Protein AF-A0A947VVV3-F1 (afdb_monomer_lite)

Foldseek 3Di:
DVVVLVVLLVVLQVQQLVLLQCQQVPPQEDPVLVVVLLVLQVLLLVVCVVLVNQQFPKKWFWDFCSRGHDDPLDATETAMEHADPVVQCSFVVVAPDDRPRHHDVPGYDHPDDPVCLLVLLRLLSDALSSMHGDSVSSLQVQQCCLVPPDPVCLVVSVVSNQVSVCLNQVVVVVCPPPPPPDDDDPDSVVSVVVSVVSLVVVLVVDPHNVVVVVVSVVSSVVSDRDDPVSSSSNSNVVSSHHHHPD

Sequence (246 aa):
MQETEAQETSICIAQYRSFIQRFWGHSLLTPITEQARLEAVSQFNQYLAHLGLADRGILGLPGGSLYSIVGPNSDFDIQVLTWTQTDADIFNTNAGKTYGNMNFNGGAYPAKTDTLIHRVAALLLTPDQFIGGNTAIAREIRYGLMVRMPLSEEAYYWNTFYHYFYQHFLSWRKNRGEIIEGRTVLNSNKRAERFWQTMMLLMKQAPCPAAFVERVYMELETLRPPDMRTIKTALLATQGALEVCI

pLDDT: mean 74.19, std 14.66, range [33.81, 95.62]

Radius of gyration: 18.82 Å; chains: 1; bounding box: 46×42×52 Å

Secondary structure (DSSP, 8-state):
-HHHHHHHHHHHHHHHHHHHHHHHT-TT--HHHHHHHHHHHHHHHHHHHHTT-TTSS-EEEE-GGGGT---TT--EEEEEEESSHHHHHHHHHTTTS-BTTEE-TT-EEES-STTHHHHHHHHHHS-GGG-EE-HHHHHHHHHHHHHH--HHHHHHHHHHHHHHHHHHHTHHHHTTS---TT---TTHHHHHHHHHHHHHHHHHHSSSHHHHHHHHHHHHHH--PPPHHHHHHHHHHTTT------

Structure (mmCIF, N/CA/C/O backbone):
data_AF-A0A947VVV3-F1
#
_entry.id   AF-A0A947VVV3-F1
#
loop_
_atom_site.group_PDB
_atom_site.id
_atom_site.type_symbol
_atom_site.label_atom_id
_atom_site.label_alt_id
_atom_site.label_comp_id
_atom_site.label_asym_id
_atom_site.label_entity_id
_atom_site.label_seq_id
_atom_site.pdbx_PDB_ins_code
_atom_site.Cartn_x
_atom_site.Cartn_y
_atom_site.Cartn_z
_atom_site.occupancy
_atom_site.B_iso_or_equiv
_atom_site.auth_seq_id
_atom_site.auth_comp_id
_atom_site.auth_asym_id
_atom_site.auth_atom_id
_atom_site.pdbx_PDB_model_num
ATOM 1 N N . MET A 1 1 ? 21.062 12.578 25.715 1.00 63.41 1 MET A N 1
ATOM 2 C CA . MET A 1 1 ? 19.978 11.570 25.674 1.00 63.41 1 MET A CA 1
ATOM 3 C C . MET A 1 1 ? 18.916 11.970 24.655 1.00 63.41 1 MET A C 1
ATOM 5 O O . MET A 1 1 ? 18.780 11.261 23.674 1.00 63.41 1 MET A O 1
ATOM 9 N N . GLN A 1 2 ? 18.280 13.143 24.784 1.00 68.50 2 GLN A N 1
ATOM 10 C CA . GLN A 1 2 ? 17.267 13.616 23.819 1.00 68.50 2 GLN A CA 1
ATOM 11 C C . GLN A 1 2 ? 17.787 13.818 22.379 1.00 68.50 2 GLN A C 1
ATOM 13 O O . GLN A 1 2 ? 17.103 13.453 21.429 1.00 68.50 2 GLN A O 1
ATOM 18 N N . GLU A 1 3 ? 19.007 14.336 22.190 1.00 72.69 3 GLU A N 1
ATOM 19 C CA . GLU A 1 3 ? 19.591 14.508 20.842 1.00 72.69 3 GLU A CA 1
ATOM 20 C C . GLU A 1 3 ? 19.855 13.169 20.133 1.00 72.69 3 GLU A C 1
ATOM 22 O O . GLU A 1 3 ? 19.658 13.050 18.925 1.00 72.69 3 GLU A O 1
ATOM 27 N N . THR A 1 4 ? 20.230 12.136 20.891 1.00 82.88 4 THR A N 1
ATOM 28 C CA . THR A 1 4 ? 20.475 10.783 20.373 1.00 82.88 4 THR A CA 1
ATOM 29 C C . THR A 1 4 ? 19.169 10.109 19.946 1.00 82.88 4 THR A C 1
ATOM 31 O O . THR A 1 4 ? 19.107 9.525 18.869 1.00 82.88 4 THR A O 1
ATOM 34 N N . GLU A 1 5 ? 18.097 10.258 20.729 1.00 85.75 5 GLU A N 1
ATOM 35 C CA . GLU A 1 5 ? 16.767 9.720 20.399 1.00 85.75 5 GLU A CA 1
ATOM 36 C C . GLU A 1 5 ? 16.152 10.396 19.163 1.00 85.75 5 GLU A C 1
ATOM 38 O O . GLU A 1 5 ? 15.574 9.728 18.298 1.00 85.75 5 GLU A O 1
ATOM 43 N N . ALA A 1 6 ? 16.311 11.717 19.036 1.00 88.12 6 ALA A N 1
ATOM 44 C CA . ALA A 1 6 ? 15.862 12.462 17.861 1.00 88.12 6 ALA A CA 1
ATOM 45 C C . ALA A 1 6 ? 16.622 12.038 16.591 1.00 88.12 6 ALA A C 1
ATOM 47 O O . ALA A 1 6 ? 16.027 11.884 15.517 1.00 88.12 6 ALA A O 1
ATO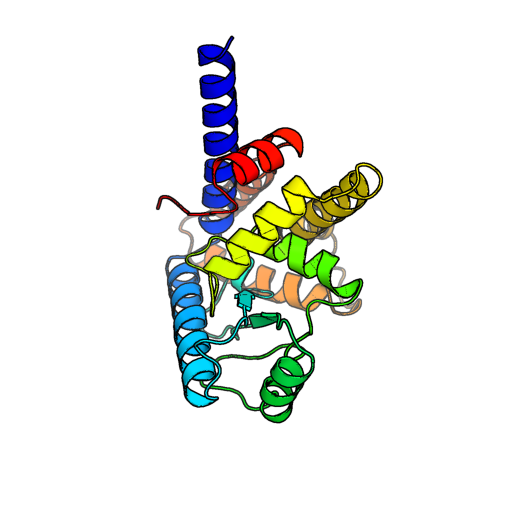M 48 N N . GLN A 1 7 ? 17.929 11.795 16.717 1.00 92.62 7 GLN A N 1
ATOM 49 C CA . GLN A 1 7 ? 18.760 11.298 15.626 1.00 92.62 7 GLN A CA 1
ATOM 50 C C . GLN A 1 7 ? 18.366 9.871 15.213 1.00 92.62 7 GLN A C 1
ATOM 52 O O . GLN A 1 7 ? 18.159 9.618 14.026 1.00 92.62 7 GLN A O 1
ATOM 57 N N . GLU A 1 8 ? 18.193 8.952 16.167 1.00 93.44 8 GLU A N 1
ATOM 58 C CA . GLU A 1 8 ? 17.738 7.579 15.900 1.00 93.44 8 GLU A CA 1
ATOM 59 C C . GLU A 1 8 ? 16.368 7.548 15.214 1.00 93.44 8 GLU A C 1
ATOM 61 O O . GLU A 1 8 ? 16.165 6.822 14.237 1.00 93.44 8 GLU A O 1
ATOM 66 N N . THR A 1 9 ? 15.436 8.381 15.678 1.00 94.38 9 THR A N 1
ATOM 67 C CA . THR A 1 9 ? 14.098 8.499 15.087 1.00 94.38 9 THR A CA 1
ATOM 68 C C . THR A 1 9 ? 14.177 8.984 13.641 1.00 94.38 9 THR A C 1
ATOM 70 O O . THR A 1 9 ? 13.537 8.414 12.756 1.00 94.38 9 THR A O 1
ATOM 73 N N . SER A 1 10 ? 15.015 9.988 13.377 1.00 94.19 10 SER A N 1
ATOM 74 C CA . SER A 1 10 ? 15.230 10.523 12.028 1.00 94.19 10 SER A CA 1
ATOM 75 C C . SER A 1 10 ? 15.803 9.468 11.077 1.00 94.19 10 SER A C 1
ATOM 77 O O . SER A 1 10 ? 15.354 9.359 9.934 1.00 94.19 10 SER A O 1
ATOM 79 N N . ILE A 1 11 ? 16.738 8.638 11.556 1.00 95.00 11 ILE A N 1
ATOM 80 C CA . ILE A 1 11 ? 17.287 7.507 10.792 1.00 95.00 11 ILE A CA 1
ATOM 81 C C . ILE A 1 11 ? 16.186 6.491 10.473 1.00 95.00 11 ILE A C 1
ATOM 83 O O . ILE A 1 11 ? 16.072 6.066 9.323 1.00 95.00 11 ILE A O 1
ATOM 87 N N . CYS A 1 12 ? 15.344 6.138 11.450 1.00 95.62 12 CYS A N 1
ATOM 88 C CA . CYS A 1 12 ? 14.251 5.190 11.235 1.00 95.62 12 CYS A CA 1
ATOM 89 C C . CYS A 1 12 ? 13.256 5.699 10.180 1.00 95.62 12 CYS A C 1
ATOM 91 O O . CYS A 1 12 ? 12.882 4.961 9.265 1.00 95.62 12 CYS A O 1
ATOM 93 N N . ILE A 1 13 ? 12.871 6.980 10.263 1.00 93.88 13 ILE A N 1
ATOM 94 C CA . ILE A 1 13 ? 11.995 7.630 9.277 1.00 93.88 13 ILE A CA 1
ATOM 95 C C . ILE A 1 13 ? 12.627 7.577 7.883 1.00 93.88 13 ILE A C 1
ATOM 97 O O . ILE A 1 13 ? 11.959 7.190 6.923 1.00 93.88 13 ILE A O 1
ATOM 101 N N . ALA A 1 14 ? 13.909 7.929 7.760 1.00 91.75 14 ALA A N 1
ATOM 102 C CA . ALA A 1 14 ? 14.614 7.933 6.481 1.00 91.75 14 ALA A CA 1
ATOM 103 C C . ALA A 1 14 ? 14.715 6.527 5.869 1.00 91.75 14 ALA A C 1
ATOM 105 O O . ALA A 1 14 ? 14.448 6.354 4.679 1.00 91.75 14 ALA A O 1
ATOM 106 N N . GLN A 1 15 ? 15.040 5.513 6.674 1.00 92.38 15 GLN A N 1
ATOM 107 C CA . GLN A 1 15 ? 15.104 4.121 6.224 1.00 92.38 15 GLN A CA 1
ATOM 108 C C . GLN A 1 15 ? 13.745 3.624 5.732 1.00 92.38 15 GLN A C 1
ATOM 110 O O . GLN A 1 15 ? 13.664 3.005 4.668 1.00 92.38 15 GLN A O 1
ATOM 115 N N . TYR A 1 16 ? 12.674 3.920 6.473 1.00 91.31 16 TYR A N 1
ATOM 116 C CA . TYR A 1 16 ? 11.343 3.481 6.085 1.00 91.31 16 TYR A CA 1
ATOM 117 C C . TYR A 1 16 ? 10.843 4.193 4.826 1.00 91.31 16 TYR A C 1
ATOM 119 O O . TYR A 1 16 ? 10.405 3.532 3.886 1.00 91.31 16 TYR A O 1
ATOM 127 N N . ARG A 1 17 ? 11.009 5.519 4.741 1.00 90.38 17 ARG A N 1
ATOM 128 C CA . ARG A 1 17 ? 10.685 6.290 3.529 1.00 90.38 17 ARG A CA 1
ATOM 129 C C . ARG A 1 17 ? 11.476 5.812 2.319 1.00 90.38 17 ARG A C 1
ATOM 131 O O . ARG A 1 17 ? 10.884 5.576 1.274 1.00 90.38 17 ARG A O 1
ATOM 138 N N . SER A 1 18 ? 12.784 5.597 2.465 1.00 89.31 18 SER A N 1
ATOM 139 C CA . SER A 1 18 ? 13.630 5.081 1.384 1.00 89.31 18 SER A CA 1
ATOM 140 C C . SER A 1 18 ? 13.172 3.700 0.912 1.00 89.31 18 SER A C 1
ATOM 142 O O . SER A 1 18 ? 13.149 3.429 -0.288 1.00 89.31 18 SER A O 1
ATOM 144 N N . PHE A 1 19 ? 12.777 2.813 1.829 1.00 88.38 19 PHE A N 1
ATOM 145 C CA . PHE A 1 19 ? 12.197 1.526 1.456 1.00 88.38 19 PHE A CA 1
ATOM 146 C C . PHE A 1 19 ? 10.896 1.694 0.662 1.00 88.38 19 PHE A C 1
ATOM 148 O O . PHE A 1 19 ? 10.772 1.116 -0.415 1.00 88.38 19 PHE A O 1
ATOM 155 N N . ILE A 1 20 ? 9.959 2.507 1.152 1.00 87.88 20 ILE A N 1
ATOM 156 C CA . ILE A 1 20 ? 8.669 2.736 0.491 1.00 87.88 20 ILE A CA 1
ATOM 157 C C . ILE A 1 20 ? 8.853 3.395 -0.878 1.00 87.88 20 ILE A C 1
ATOM 159 O O . ILE A 1 20 ? 8.240 2.958 -1.846 1.00 87.88 20 ILE A O 1
ATOM 163 N N . GLN A 1 21 ? 9.752 4.369 -0.999 1.00 86.69 21 GLN A N 1
ATOM 164 C CA . GLN A 1 21 ? 10.092 4.990 -2.277 1.00 86.69 21 GLN A CA 1
ATOM 165 C C . GLN A 1 21 ? 10.676 3.978 -3.261 1.00 86.69 21 GLN A C 1
ATOM 167 O O . GLN A 1 21 ? 10.241 3.923 -4.405 1.00 86.69 21 GLN A O 1
ATOM 172 N N . ARG A 1 22 ? 11.607 3.120 -2.829 1.00 82.69 22 ARG A N 1
ATOM 173 C CA . ARG A 1 22 ? 12.155 2.072 -3.704 1.00 82.69 22 ARG A CA 1
ATOM 174 C C . ARG A 1 22 ? 11.117 1.010 -4.063 1.00 82.69 22 ARG A C 1
ATOM 176 O O . ARG A 1 22 ? 11.161 0.487 -5.168 1.00 82.69 22 ARG A O 1
ATOM 183 N N . PHE A 1 23 ? 10.184 0.696 -3.165 1.00 81.44 23 PHE A N 1
ATOM 184 C CA . PHE A 1 23 ? 9.091 -0.239 -3.438 1.00 81.44 23 PHE A CA 1
ATOM 185 C C . PHE A 1 23 ? 8.119 0.327 -4.483 1.00 81.44 23 PHE A C 1
ATOM 187 O O . PHE A 1 23 ? 7.801 -0.348 -5.459 1.00 81.44 23 PHE A O 1
ATOM 194 N N . TRP A 1 24 ? 7.672 1.574 -4.300 1.00 81.00 24 TRP A N 1
ATOM 195 C CA . TRP A 1 24 ? 6.679 2.236 -5.158 1.00 81.00 24 TRP A CA 1
ATOM 196 C C . TRP A 1 24 ? 7.264 2.950 -6.378 1.00 81.00 24 TRP A C 1
ATOM 198 O O . TRP A 1 24 ? 6.487 3.350 -7.243 1.00 81.00 24 TRP A O 1
ATOM 208 N N . GLY A 1 25 ? 8.590 3.069 -6.468 1.00 77.00 25 GLY A N 1
ATOM 209 C CA . GLY A 1 25 ? 9.346 3.630 -7.594 1.00 77.00 25 GLY A CA 1
ATOM 210 C C . GLY A 1 25 ? 10.361 2.656 -8.210 1.00 77.00 25 GLY A C 1
ATOM 211 O O . GLY A 1 25 ? 11.281 3.084 -8.897 1.00 77.00 25 GLY A O 1
ATOM 212 N N . HIS A 1 26 ? 10.237 1.353 -7.938 1.00 74.31 26 HIS A N 1
ATOM 213 C CA . HIS A 1 26 ? 11.086 0.297 -8.501 1.00 74.31 26 HIS A CA 1
ATOM 214 C C . HIS A 1 26 ? 11.157 0.357 -10.040 1.00 74.31 26 HIS A C 1
ATOM 216 O O . HIS A 1 26 ? 10.149 0.660 -10.666 1.00 74.31 26 HIS A O 1
ATOM 222 N N . SER A 1 27 ? 12.269 -0.037 -10.682 1.00 63.41 27 SER A N 1
ATOM 223 C CA . SER A 1 27 ? 12.446 0.061 -12.156 1.00 63.41 27 SER A CA 1
ATOM 224 C C . SER A 1 27 ? 11.452 -0.732 -13.012 1.00 63.41 27 SER A C 1
ATOM 226 O O . SER A 1 27 ? 11.359 -0.537 -14.223 1.00 63.41 27 SER A O 1
ATOM 228 N N . LEU A 1 28 ? 10.705 -1.634 -12.383 1.00 62.66 28 LEU A N 1
ATOM 229 C CA . LEU A 1 28 ? 9.582 -2.350 -12.988 1.00 62.66 28 LEU A CA 1
ATOM 230 C C . LEU A 1 28 ? 8.345 -1.469 -13.188 1.00 62.66 28 LEU A C 1
ATOM 232 O O . LEU A 1 28 ? 7.454 -1.794 -13.973 1.00 62.66 28 LEU A O 1
ATOM 236 N N . LEU A 1 29 ? 8.287 -0.360 -12.466 1.00 67.00 29 LEU A N 1
ATOM 237 C CA . LEU A 1 29 ? 7.226 0.616 -12.512 1.00 67.00 29 LEU A CA 1
ATOM 238 C C . LEU A 1 29 ? 7.566 1.620 -13.601 1.00 67.00 29 LEU A C 1
ATOM 240 O O . LEU A 1 29 ? 8.527 2.378 -13.512 1.00 67.00 29 LEU A O 1
ATOM 244 N N . THR A 1 30 ? 6.778 1.587 -14.667 1.00 66.50 30 THR A N 1
ATOM 245 C CA . THR A 1 30 ? 6.843 2.612 -15.703 1.00 66.50 30 THR A CA 1
ATOM 246 C C . THR A 1 30 ? 6.080 3.856 -15.236 1.00 66.50 30 THR A C 1
ATOM 248 O O . THR A 1 30 ? 5.208 3.737 -14.370 1.00 66.50 30 THR A O 1
ATOM 251 N N . PRO A 1 31 ? 6.312 5.033 -15.844 1.00 71.88 31 PRO A N 1
ATOM 252 C CA . PRO A 1 31 ? 5.475 6.214 -15.611 1.00 71.88 31 PRO A CA 1
ATOM 253 C C . PRO A 1 31 ? 3.971 5.946 -15.809 1.00 71.88 31 PRO A C 1
ATOM 255 O O . PRO A 1 31 ? 3.135 6.553 -15.147 1.00 71.88 31 PRO A O 1
ATOM 258 N N . ILE A 1 32 ? 3.620 4.977 -16.667 1.00 73.50 32 ILE A N 1
ATOM 259 C CA . ILE A 1 32 ? 2.236 4.523 -16.869 1.00 73.50 32 ILE A CA 1
ATOM 260 C C . ILE A 1 32 ? 1.669 3.915 -15.581 1.00 73.50 32 ILE A C 1
ATOM 262 O O . ILE A 1 32 ? 0.516 4.168 -15.244 1.00 73.50 32 ILE A O 1
ATOM 266 N N . THR A 1 33 ? 2.464 3.142 -14.834 1.00 77.56 33 THR A N 1
ATOM 267 C CA . THR A 1 33 ? 2.006 2.528 -13.583 1.00 77.56 33 THR A CA 1
ATOM 268 C C . THR A 1 33 ? 1.700 3.572 -12.514 1.00 77.56 33 THR A C 1
ATOM 270 O O . THR A 1 33 ? 0.706 3.445 -11.803 1.00 77.56 33 THR A O 1
ATOM 273 N N . GLU A 1 34 ? 2.539 4.599 -12.382 1.00 79.69 34 GLU A N 1
ATOM 274 C CA . GLU A 1 34 ? 2.295 5.681 -11.427 1.00 79.69 34 GLU A CA 1
ATOM 275 C C . GLU A 1 34 ? 1.023 6.457 -11.773 1.00 79.69 34 GLU A C 1
ATOM 277 O O . GLU A 1 34 ? 0.134 6.589 -10.929 1.00 79.69 34 GLU A O 1
ATOM 282 N N . GLN A 1 35 ? 0.898 6.879 -13.032 1.00 83.25 35 GLN A N 1
ATOM 283 C CA . GLN A 1 35 ? -0.279 7.587 -13.522 1.00 83.25 35 GLN A CA 1
ATOM 284 C C . GLN A 1 35 ? -1.560 6.767 -13.306 1.00 83.25 35 GLN A C 1
ATOM 286 O O . GLN A 1 35 ? -2.546 7.281 -12.783 1.00 83.25 35 GLN A O 1
ATOM 291 N N . ALA A 1 36 ? -1.524 5.468 -13.606 1.00 79.69 36 ALA A N 1
ATOM 292 C CA . ALA A 1 36 ? -2.652 4.566 -13.400 1.00 79.69 36 ALA A CA 1
ATOM 293 C C . ALA A 1 36 ? -3.081 4.450 -11.926 1.00 79.69 36 ALA A C 1
ATOM 295 O O . ALA A 1 36 ? -4.273 4.360 -11.636 1.00 79.69 36 ALA A O 1
ATOM 296 N N . ARG A 1 37 ? -2.138 4.475 -10.972 1.00 83.44 37 ARG A N 1
ATOM 297 C CA . ARG A 1 37 ? -2.468 4.472 -9.534 1.00 83.44 37 ARG A CA 1
ATOM 298 C C . ARG A 1 37 ? -3.197 5.749 -9.134 1.00 83.44 37 ARG A C 1
ATOM 300 O O . ARG A 1 37 ? -4.210 5.675 -8.443 1.00 83.44 37 ARG A O 1
ATOM 307 N N . LEU A 1 38 ? -2.694 6.902 -9.573 1.00 86.56 38 LEU A N 1
ATOM 308 C CA . LEU A 1 38 ? -3.313 8.200 -9.294 1.00 86.56 38 LEU A CA 1
ATOM 309 C C . LEU A 1 38 ? -4.707 8.297 -9.928 1.00 86.56 38 LEU A C 1
ATOM 311 O O . LEU A 1 38 ? -5.651 8.767 -9.292 1.00 86.56 38 LEU A O 1
ATOM 315 N N . GLU A 1 39 ? -4.867 7.786 -11.150 1.00 86.06 39 GLU A N 1
ATOM 316 C CA . GLU A 1 39 ? -6.163 7.695 -11.823 1.00 86.06 39 GLU A CA 1
ATOM 317 C C . GLU A 1 39 ? -7.133 6.773 -11.086 1.00 86.06 39 GLU A C 1
ATOM 319 O O . GLU A 1 39 ? -8.283 7.157 -10.885 1.00 86.06 39 GLU A O 1
ATOM 324 N N . ALA A 1 40 ? -6.684 5.602 -10.627 1.00 84.12 40 ALA A N 1
ATOM 325 C CA . ALA A 1 40 ? -7.510 4.686 -9.846 1.00 84.12 40 ALA A CA 1
ATOM 326 C C . ALA A 1 40 ? -7.989 5.331 -8.533 1.00 84.12 40 ALA A C 1
ATOM 328 O O . ALA A 1 40 ? -9.169 5.242 -8.198 1.00 84.12 40 ALA A O 1
ATOM 329 N N . VAL A 1 41 ? -7.109 6.046 -7.821 1.00 88.62 41 VAL A N 1
ATOM 330 C CA . VAL A 1 41 ? -7.472 6.812 -6.615 1.00 88.62 41 VAL A CA 1
ATOM 331 C C . VAL A 1 41 ? -8.498 7.900 -6.937 1.00 88.62 41 VAL A C 1
ATOM 333 O O . VAL A 1 41 ? -9.501 8.036 -6.235 1.00 88.62 41 VAL A O 1
ATOM 336 N N . SER A 1 42 ? -8.285 8.653 -8.017 1.00 89.44 42 SER A N 1
ATOM 337 C CA . SER A 1 42 ? -9.204 9.711 -8.446 1.00 89.44 42 SER A CA 1
ATOM 338 C C . SER A 1 42 ? -10.584 9.154 -8.812 1.00 89.44 42 SER A C 1
ATOM 340 O O . SER A 1 42 ? -11.602 9.635 -8.310 1.00 89.44 42 SER A O 1
ATOM 342 N N . GLN A 1 43 ? -10.632 8.083 -9.610 1.00 87.38 43 GLN A N 1
ATOM 343 C CA . GLN A 1 43 ? -11.876 7.402 -9.978 1.00 87.38 43 GLN A CA 1
ATOM 344 C C . GLN A 1 43 ? -12.591 6.830 -8.747 1.00 87.38 43 GLN A C 1
ATOM 346 O O . GLN A 1 43 ? -13.814 6.937 -8.645 1.00 87.38 43 GLN A O 1
ATOM 351 N N . PHE A 1 44 ? -11.850 6.283 -7.779 1.00 88.62 44 PHE A N 1
ATOM 352 C CA . PHE A 1 44 ? -12.421 5.787 -6.529 1.00 88.62 44 PHE A CA 1
ATOM 353 C C . PHE A 1 44 ? -13.083 6.896 -5.715 1.00 88.62 44 PHE A C 1
ATOM 355 O O . PHE A 1 44 ? -14.215 6.740 -5.261 1.00 88.62 44 PHE A O 1
ATOM 362 N N . ASN A 1 45 ? -12.414 8.040 -5.573 1.00 90.06 45 ASN A N 1
ATOM 363 C CA . ASN A 1 45 ? -12.956 9.188 -4.849 1.00 90.06 45 ASN A CA 1
ATOM 364 C C . ASN A 1 45 ? -14.227 9.731 -5.517 1.00 90.06 45 ASN A C 1
ATOM 366 O O . ASN A 1 45 ? -15.203 10.036 -4.832 1.00 90.06 45 ASN A O 1
ATOM 370 N N . GLN A 1 46 ? -14.253 9.789 -6.852 1.00 89.31 46 GLN A N 1
ATOM 371 C CA . GLN A 1 46 ? -15.455 10.154 -7.608 1.00 89.31 46 GLN A CA 1
ATOM 372 C C . GLN A 1 46 ? -16.596 9.157 -7.380 1.00 89.31 46 GLN A C 1
ATOM 374 O O . GLN A 1 46 ? -17.745 9.563 -7.213 1.00 89.31 46 GLN A O 1
ATOM 379 N N . TYR A 1 47 ? -16.286 7.860 -7.328 1.00 86.81 47 TYR A N 1
ATOM 380 C CA . TYR A 1 47 ? -17.276 6.826 -7.047 1.00 86.81 47 TYR A CA 1
ATOM 381 C C . TYR A 1 47 ? -17.854 6.948 -5.631 1.00 86.81 47 TYR A C 1
ATOM 383 O O . TYR A 1 47 ? -19.071 6.895 -5.456 1.00 86.81 47 TYR A O 1
ATOM 391 N N . LEU A 1 48 ? -17.014 7.200 -4.622 1.00 88.19 48 LEU A N 1
ATOM 392 C CA . LEU A 1 48 ? -17.493 7.475 -3.265 1.00 88.19 48 LEU A CA 1
ATOM 393 C C . LEU A 1 48 ? -18.393 8.714 -3.220 1.00 88.19 48 LEU A C 1
ATOM 395 O O . LEU A 1 48 ? -19.436 8.677 -2.572 1.00 88.19 48 LEU A O 1
ATOM 399 N N . ALA A 1 49 ? -18.038 9.788 -3.928 1.00 88.81 49 ALA A N 1
ATOM 400 C CA . ALA A 1 49 ? -18.877 10.981 -4.019 1.00 88.81 49 ALA A CA 1
ATOM 401 C C . ALA A 1 49 ? -20.235 10.682 -4.674 1.00 88.81 49 ALA A C 1
ATOM 403 O O . ALA A 1 49 ? -21.269 11.092 -4.149 1.00 88.81 49 ALA A O 1
ATOM 404 N N . HIS A 1 50 ? -20.247 9.906 -5.762 1.00 86.69 50 HIS A N 1
ATOM 405 C CA . HIS A 1 50 ? -21.472 9.479 -6.440 1.00 86.69 50 HIS A CA 1
ATOM 406 C C . HIS A 1 50 ? -22.420 8.694 -5.518 1.00 86.69 50 HIS A C 1
ATOM 408 O O . HIS A 1 50 ? -23.634 8.870 -5.587 1.00 86.69 50 HIS A O 1
ATOM 414 N N . LEU A 1 51 ? -21.869 7.867 -4.625 1.00 84.12 51 LEU A N 1
ATOM 415 C CA . LEU A 1 51 ? -22.641 7.095 -3.649 1.00 84.12 51 LEU A CA 1
ATOM 416 C C . LEU A 1 51 ? -23.021 7.883 -2.380 1.00 84.12 51 LEU A C 1
ATOM 418 O O . LEU A 1 51 ? -23.675 7.328 -1.499 1.00 84.12 51 LEU A O 1
ATOM 422 N N . GLY A 1 52 ? -22.601 9.147 -2.241 1.00 86.25 52 GLY A N 1
ATOM 423 C CA . GLY A 1 52 ? -22.784 9.913 -1.001 1.00 86.25 52 GLY A CA 1
ATOM 424 C C . GLY A 1 52 ? -21.942 9.383 0.169 1.00 86.25 52 GLY A C 1
ATOM 425 O O . GLY A 1 52 ? -22.339 9.481 1.332 1.00 86.25 52 GLY A O 1
ATOM 426 N N . LEU A 1 53 ? -20.791 8.781 -0.140 1.00 86.38 53 LEU A N 1
ATOM 427 C CA . LEU A 1 53 ? -19.873 8.144 0.805 1.00 86.38 53 LEU A CA 1
ATOM 428 C C . LEU A 1 53 ? -18.520 8.869 0.943 1.00 86.38 53 LEU A C 1
ATOM 430 O O . LEU A 1 53 ? -17.678 8.403 1.704 1.00 86.38 53 LEU A O 1
ATOM 434 N N . ALA A 1 54 ? -18.290 9.979 0.231 1.00 84.81 54 ALA A N 1
ATOM 435 C CA . ALA A 1 54 ? -16.994 10.675 0.205 1.00 84.81 54 ALA A CA 1
ATOM 436 C C . ALA A 1 54 ? -16.490 11.108 1.594 1.00 84.81 54 ALA A C 1
ATOM 438 O O . ALA A 1 54 ? -15.312 10.940 1.894 1.00 84.81 54 ALA A O 1
ATOM 439 N N . ASP A 1 55 ? -17.389 11.589 2.455 1.00 82.00 55 ASP A N 1
ATOM 440 C CA . ASP A 1 55 ? -17.050 12.040 3.813 1.00 82.00 55 ASP A CA 1
ATOM 441 C C . ASP A 1 55 ? -17.102 10.910 4.851 1.00 82.00 55 ASP A C 1
ATOM 443 O O . ASP A 1 55 ? -16.933 11.135 6.052 1.00 82.00 55 ASP A O 1
ATOM 447 N N . ARG A 1 56 ? -17.374 9.674 4.415 1.00 81.44 56 ARG A N 1
ATOM 448 C CA . ARG A 1 56 ? -17.435 8.521 5.313 1.00 81.44 56 ARG A CA 1
ATOM 449 C C . ARG A 1 56 ? -16.056 7.930 5.536 1.00 81.44 56 ARG A C 1
ATOM 451 O O . ARG A 1 56 ? -15.110 8.163 4.786 1.00 81.44 56 ARG A O 1
ATOM 458 N N . GLY A 1 57 ? -15.946 7.125 6.589 1.00 79.25 57 GLY A N 1
ATOM 459 C CA . GLY A 1 57 ? -14.697 6.481 6.973 1.00 79.25 57 GLY A CA 1
ATOM 460 C C . GLY A 1 57 ? -14.306 5.290 6.098 1.00 79.25 57 GLY A C 1
ATOM 461 O O . GLY A 1 57 ? -14.036 4.208 6.615 1.00 79.25 57 GLY A O 1
ATOM 462 N N . ILE A 1 58 ? -14.343 5.473 4.778 1.00 85.25 58 ILE A N 1
ATOM 463 C CA . ILE A 1 58 ? -14.051 4.452 3.776 1.00 85.25 58 ILE A CA 1
ATOM 464 C C . ILE A 1 58 ? -12.648 4.679 3.223 1.00 85.25 58 ILE A C 1
ATOM 466 O O . ILE A 1 58 ? -12.253 5.810 2.937 1.00 85.25 58 ILE A O 1
ATOM 470 N N . LEU A 1 59 ? -11.908 3.586 3.057 1.00 87.31 59 LEU A N 1
ATOM 471 C CA . LEU A 1 59 ? -10.572 3.574 2.473 1.00 87.31 59 LEU A CA 1
ATOM 472 C C . LEU A 1 59 ? -10.544 2.654 1.258 1.00 87.31 59 LEU A C 1
ATOM 474 O O . LEU A 1 59 ? -11.017 1.519 1.323 1.00 87.31 59 LEU A O 1
ATOM 478 N N . GLY A 1 60 ? -9.939 3.127 0.176 1.00 87.94 60 GLY A N 1
ATOM 479 C CA . GLY A 1 60 ? -9.569 2.321 -0.978 1.00 87.94 60 GLY A CA 1
ATOM 480 C C . GLY A 1 60 ? -8.065 2.088 -0.977 1.00 87.94 60 GLY A C 1
ATOM 481 O O . GLY A 1 60 ? -7.294 3.038 -1.102 1.00 87.94 60 GLY A O 1
ATOM 482 N N . LEU A 1 61 ? -7.647 0.832 -0.841 1.00 85.38 61 LEU A N 1
ATOM 483 C CA . LEU A 1 61 ? -6.254 0.422 -0.991 1.00 85.38 61 LEU A CA 1
ATOM 484 C C . LEU A 1 61 ? -6.050 -0.171 -2.388 1.00 85.38 61 LEU A C 1
ATOM 486 O O . LEU A 1 61 ? -6.902 -0.944 -2.834 1.00 85.38 61 LEU A O 1
ATOM 490 N N . PRO A 1 62 ? -4.931 0.118 -3.072 1.00 80.06 62 PRO A N 1
ATOM 491 C CA . PRO A 1 62 ? -4.589 -0.559 -4.315 1.00 80.06 62 PRO A CA 1
ATOM 492 C C . PRO A 1 62 ? -4.597 -2.078 -4.121 1.00 80.06 62 PRO A C 1
ATOM 494 O O . PRO A 1 62 ? -4.357 -2.583 -3.033 1.00 80.06 62 PRO A O 1
ATOM 497 N N . GLY A 1 63 ? -4.904 -2.833 -5.162 1.00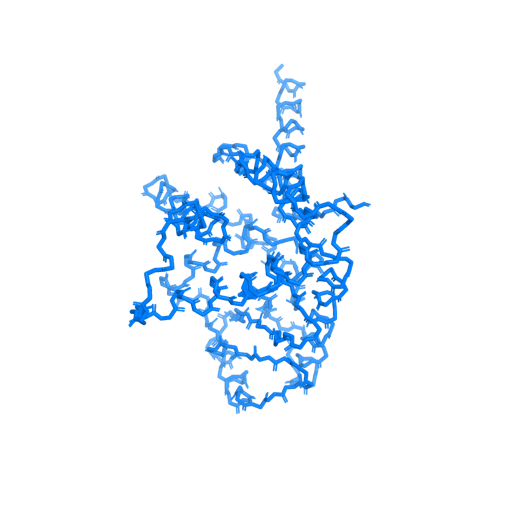 75.62 63 GLY A N 1
ATOM 498 C CA . GLY A 1 63 ? -4.953 -4.288 -5.152 1.00 75.62 63 GLY A CA 1
ATOM 499 C C . GLY A 1 63 ? -4.148 -4.867 -6.308 1.00 75.62 63 GLY A C 1
ATOM 500 O O . GLY A 1 63 ? -3.949 -4.224 -7.336 1.00 75.62 63 GLY A O 1
ATOM 501 N N . GLY A 1 64 ? -3.681 -6.108 -6.150 1.00 69.38 64 GLY A N 1
ATOM 502 C CA . GLY A 1 64 ? -3.118 -6.879 -7.262 1.00 69.38 64 GLY A CA 1
ATOM 503 C C . GLY A 1 64 ? -1.974 -6.165 -7.994 1.00 69.38 64 GLY A C 1
ATOM 504 O O . GLY A 1 64 ? -0.991 -5.766 -7.372 1.00 69.38 64 GLY A O 1
ATOM 505 N N . SER A 1 65 ? -2.106 -6.032 -9.316 1.00 62.53 65 SER A N 1
ATOM 506 C CA . SER A 1 65 ? -1.111 -5.423 -10.214 1.00 62.53 65 SER A CA 1
ATOM 507 C C . SER A 1 65 ? -0.830 -3.948 -9.929 1.00 62.53 65 SER A C 1
ATOM 509 O O . SER A 1 65 ? 0.271 -3.488 -10.222 1.00 62.53 65 SER A O 1
ATOM 511 N N . LEU A 1 66 ? -1.758 -3.213 -9.299 1.00 65.50 66 LEU A N 1
ATOM 512 C CA . LEU A 1 66 ? -1.548 -1.797 -8.970 1.00 65.50 66 LEU A CA 1
ATOM 513 C C . LEU A 1 66 ? -0.387 -1.576 -7.989 1.00 65.50 66 LEU A C 1
ATOM 515 O O . LEU A 1 66 ? 0.212 -0.500 -7.979 1.00 65.50 66 LEU A O 1
ATOM 519 N N . TYR A 1 67 ? -0.024 -2.589 -7.198 1.00 69.56 67 TYR A N 1
ATOM 520 C CA . TYR A 1 67 ? 1.155 -2.523 -6.337 1.00 69.56 67 TYR A CA 1
ATOM 521 C C . TYR A 1 67 ? 2.466 -2.561 -7.115 1.00 69.56 67 TYR A C 1
ATOM 523 O O . TYR A 1 67 ? 3.413 -1.890 -6.715 1.00 69.56 67 TYR A O 1
ATOM 531 N N . SER A 1 68 ? 2.543 -3.335 -8.199 1.00 59.06 68 SER A N 1
ATOM 532 C CA . SER A 1 68 ? 3.831 -3.800 -8.720 1.00 59.06 68 SER A CA 1
ATOM 533 C C . SER A 1 68 ? 4.078 -3.526 -10.195 1.00 59.06 68 SER A C 1
ATOM 535 O O . SER A 1 68 ? 5.195 -3.135 -10.498 1.00 59.06 68 SER A O 1
ATOM 537 N N . ILE A 1 69 ? 3.108 -3.714 -11.099 1.00 62.88 69 ILE A N 1
ATOM 538 C CA . ILE A 1 69 ? 3.216 -3.388 -12.532 1.00 62.88 69 ILE A CA 1
ATOM 539 C C . ILE A 1 69 ? 1.819 -3.290 -13.151 1.00 62.88 69 ILE A C 1
ATOM 541 O O . ILE A 1 69 ? 1.027 -4.225 -13.041 1.00 62.88 69 ILE A O 1
ATOM 545 N N . VAL A 1 70 ? 1.572 -2.223 -13.914 1.00 60.53 70 VAL A N 1
ATOM 546 C CA . VAL A 1 70 ? 0.347 -2.028 -14.698 1.00 60.53 70 VAL A CA 1
ATOM 547 C C . VAL A 1 70 ? 0.703 -1.965 -16.185 1.00 60.53 70 VAL A C 1
ATOM 549 O O . VAL A 1 70 ? 1.658 -1.298 -16.579 1.00 60.53 70 VAL A O 1
ATOM 552 N N . GLY A 1 71 ? -0.051 -2.690 -17.011 1.00 58.31 71 GLY A N 1
ATOM 553 C CA . GLY A 1 71 ? -0.007 -2.576 -18.467 1.00 58.31 71 GLY A CA 1
ATOM 554 C C . GLY A 1 71 ? -1.165 -1.718 -19.001 1.00 58.31 71 GLY A C 1
ATOM 555 O O . GLY A 1 71 ? -2.118 -1.459 -18.271 1.00 58.31 71 GLY A O 1
ATOM 556 N N . PRO A 1 72 ? -1.152 -1.332 -20.290 1.00 57.28 72 PRO A N 1
ATOM 557 C CA . PRO A 1 72 ? -2.182 -0.465 -20.884 1.00 57.28 72 PRO A CA 1
ATOM 558 C C . PRO A 1 72 ? -3.626 -0.991 -20.791 1.00 57.28 72 PRO A C 1
ATOM 560 O O . PRO A 1 72 ? -4.564 -0.209 -20.870 1.00 57.28 72 PRO A O 1
ATOM 563 N N . ASN A 1 73 ? -3.802 -2.306 -20.622 1.00 59.00 73 ASN A N 1
ATOM 564 C CA . ASN A 1 73 ? -5.107 -2.974 -20.538 1.00 59.00 73 ASN A CA 1
ATOM 565 C C . ASN A 1 73 ? -5.385 -3.564 -19.146 1.00 59.00 73 ASN A C 1
ATOM 567 O O . ASN A 1 73 ? -6.211 -4.465 -19.009 1.00 59.00 73 ASN A O 1
ATOM 571 N N . SER A 1 74 ? -4.633 -3.152 -18.127 1.00 60.16 74 SER A N 1
ATOM 572 C CA . SER A 1 74 ? -4.818 -3.665 -16.774 1.00 60.16 74 SER A CA 1
ATOM 573 C C . SER A 1 74 ? -6.083 -3.095 -16.138 1.00 60.16 74 SER A C 1
ATOM 575 O O . SER A 1 74 ? -6.348 -1.899 -16.208 1.00 60.16 74 SER A O 1
ATOM 577 N N . ASP A 1 75 ? -6.835 -3.970 -15.482 1.00 63.72 75 ASP A N 1
ATOM 578 C CA . ASP A 1 75 ? -7.913 -3.616 -14.572 1.00 63.72 75 ASP A CA 1
ATOM 579 C C . ASP A 1 75 ? -7.363 -2.990 -13.280 1.00 63.72 75 ASP A C 1
ATOM 581 O O . ASP A 1 75 ? -6.269 -3.326 -12.810 1.00 63.72 75 ASP A O 1
ATOM 585 N N . PHE A 1 76 ? -8.130 -2.060 -12.703 1.00 73.81 76 PHE A N 1
ATOM 586 C CA . PHE A 1 76 ? -7.782 -1.418 -11.438 1.00 73.81 76 PHE A CA 1
ATOM 587 C C . PHE A 1 76 ? -8.497 -2.105 -10.283 1.00 73.81 76 PHE A C 1
ATOM 589 O O . PHE A 1 76 ? -9.677 -1.860 -10.036 1.00 73.81 76 PHE A O 1
ATOM 596 N N . ASP A 1 77 ? -7.765 -2.957 -9.573 1.00 74.56 77 ASP A N 1
ATOM 597 C CA . ASP A 1 77 ? -8.255 -3.612 -8.368 1.00 74.56 77 ASP A CA 1
ATOM 598 C C . ASP A 1 77 ? -8.127 -2.674 -7.168 1.00 74.56 77 ASP A C 1
ATOM 600 O O . ASP A 1 77 ? -7.015 -2.305 -6.797 1.00 74.56 77 ASP A O 1
ATOM 604 N N . ILE A 1 78 ? -9.236 -2.340 -6.509 1.00 78.56 78 ILE A N 1
ATOM 605 C CA . ILE A 1 78 ? -9.212 -1.609 -5.233 1.00 78.56 78 ILE A CA 1
ATOM 606 C C . ILE A 1 78 ? -9.838 -2.468 -4.140 1.00 78.56 78 ILE A C 1
ATOM 608 O O . ILE A 1 78 ? -10.968 -2.941 -4.257 1.00 78.56 78 ILE A O 1
ATOM 612 N N . GLN A 1 79 ? -9.093 -2.656 -3.053 1.00 81.25 79 GLN A N 1
ATOM 613 C CA . GLN A 1 79 ? -9.585 -3.266 -1.827 1.00 81.25 79 GLN A CA 1
ATOM 614 C C . GLN A 1 79 ? -10.233 -2.193 -0.959 1.00 81.25 79 GLN A C 1
ATOM 616 O O . GLN A 1 79 ? -9.565 -1.257 -0.522 1.00 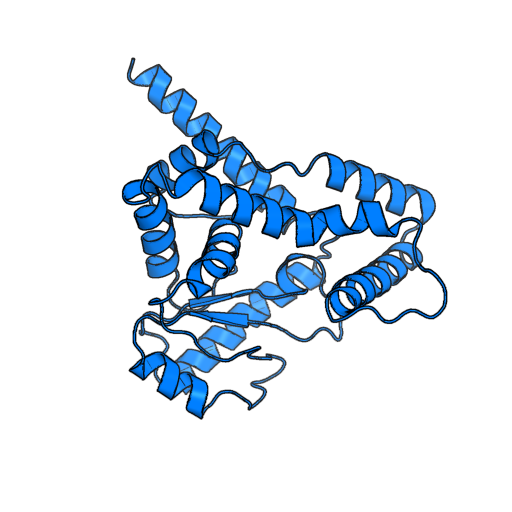81.25 79 GLN A O 1
ATOM 621 N N . VAL A 1 80 ? -11.523 -2.349 -0.673 1.00 81.88 80 VAL A N 1
ATOM 622 C CA . VAL A 1 80 ? -12.276 -1.352 0.093 1.00 81.88 80 VAL A CA 1
ATOM 623 C C . VAL A 1 80 ? -12.423 -1.780 1.548 1.00 81.88 80 VAL A C 1
ATOM 625 O O . VAL A 1 80 ? -12.837 -2.904 1.844 1.00 81.88 80 VAL A O 1
ATOM 628 N N . LEU A 1 81 ? -12.059 -0.879 2.455 1.00 81.81 81 LEU A N 1
ATOM 629 C CA . LEU A 1 81 ? -12.236 -1.002 3.897 1.00 81.81 81 LEU A CA 1
ATOM 630 C C . LEU A 1 81 ? -13.287 0.005 4.356 1.00 81.81 81 LEU A C 1
ATOM 632 O O . LEU A 1 81 ? -13.215 1.182 4.007 1.00 81.81 81 LEU A O 1
ATOM 636 N N . THR A 1 82 ? -14.238 -0.452 5.160 1.00 78.50 82 THR A N 1
ATOM 637 C CA . THR A 1 82 ? -15.273 0.389 5.769 1.00 78.50 82 THR A CA 1
ATOM 638 C C . THR A 1 82 ? -15.286 0.193 7.275 1.00 78.50 82 THR A C 1
ATOM 640 O O . THR A 1 82 ? -14.823 -0.822 7.787 1.00 78.50 82 THR A O 1
ATOM 643 N N . TRP A 1 83 ? -15.822 1.157 8.018 1.00 71.62 83 TRP A N 1
ATOM 644 C CA . TRP A 1 83 ? -15.867 1.061 9.479 1.00 71.62 83 TRP A CA 1
ATOM 645 C C . TRP A 1 83 ? -17.140 0.400 10.005 1.00 71.62 83 TRP A C 1
ATOM 647 O O . TRP A 1 83 ? -17.140 -0.242 11.058 1.00 71.62 83 TRP A O 1
ATOM 657 N N . THR A 1 84 ? -18.233 0.545 9.261 1.00 74.56 84 THR A N 1
ATOM 658 C CA . THR A 1 84 ? -19.539 0.014 9.636 1.00 74.56 84 THR A CA 1
ATOM 659 C C . THR A 1 84 ? -20.011 -1.021 8.626 1.00 74.56 84 THR A C 1
ATOM 661 O O . THR A 1 84 ? -19.688 -0.954 7.435 1.00 74.56 84 THR A O 1
ATOM 664 N N . GLN A 1 85 ? -20.806 -1.977 9.112 1.00 78.06 85 GLN A N 1
ATOM 665 C CA . GLN A 1 85 ? -21.519 -2.908 8.242 1.00 78.06 85 GLN A CA 1
ATOM 666 C C . GLN A 1 85 ? -22.447 -2.144 7.292 1.00 78.06 85 GLN A C 1
ATOM 668 O O . GLN A 1 85 ? -22.476 -2.448 6.112 1.00 78.06 85 GLN A O 1
ATOM 673 N N . THR A 1 86 ? -23.098 -1.078 7.764 1.00 83.12 86 THR A N 1
ATOM 674 C CA . THR A 1 86 ? -23.956 -0.217 6.940 1.00 83.12 86 THR A CA 1
ATOM 675 C C . THR A 1 86 ? -23.220 0.363 5.732 1.00 83.12 86 THR A C 1
ATOM 677 O O . THR A 1 86 ? -23.736 0.314 4.620 1.00 83.12 86 THR A O 1
ATOM 680 N N . ASP A 1 87 ? -22.008 0.890 5.917 1.00 80.81 87 ASP A N 1
ATOM 681 C CA . ASP A 1 87 ? -21.207 1.422 4.808 1.00 80.81 87 ASP A CA 1
ATOM 682 C C . ASP A 1 87 ? -20.752 0.312 3.858 1.00 80.81 87 ASP A C 1
ATOM 684 O O . ASP A 1 87 ? -20.746 0.507 2.642 1.00 80.81 87 ASP A O 1
ATOM 688 N N . ALA A 1 88 ? -20.404 -0.861 4.407 1.00 79.62 88 ALA A N 1
ATOM 689 C CA . ALA A 1 88 ? -20.097 -2.036 3.597 1.00 79.62 88 ALA A CA 1
ATOM 690 C C . ALA A 1 88 ? -21.305 -2.438 2.745 1.00 79.62 88 ALA A C 1
ATOM 692 O O . ALA A 1 88 ? -21.149 -2.677 1.555 1.00 79.62 88 ALA A O 1
ATOM 693 N N . ASP A 1 89 ? -22.505 -2.457 3.321 1.00 81.56 89 ASP A N 1
ATOM 694 C CA . ASP A 1 89 ? -23.738 -2.853 2.646 1.00 81.56 89 ASP A CA 1
ATOM 695 C C . ASP A 1 89 ? -24.133 -1.850 1.556 1.00 81.56 89 ASP A C 1
ATOM 697 O O . ASP A 1 89 ? -24.470 -2.265 0.447 1.00 81.56 89 ASP A O 1
ATOM 701 N N . ILE A 1 90 ? -24.035 -0.537 1.813 1.00 80.38 90 ILE A N 1
ATOM 702 C CA . ILE A 1 90 ? -24.286 0.501 0.795 1.00 80.38 90 ILE A CA 1
ATOM 703 C C . ILE A 1 90 ? -23.315 0.332 -0.376 1.00 80.38 90 ILE A C 1
ATOM 705 O O . ILE A 1 90 ? -23.728 0.354 -1.539 1.00 80.38 90 ILE A O 1
ATOM 709 N N . PHE A 1 91 ? -22.031 0.128 -0.080 1.00 80.50 91 PHE A N 1
ATOM 710 C CA . PHE A 1 91 ? -21.020 -0.088 -1.106 1.00 80.50 91 PHE A CA 1
ATOM 711 C C . PHE A 1 91 ? -21.271 -1.394 -1.875 1.00 80.50 91 PHE A C 1
ATOM 713 O O . PHE A 1 91 ? -21.255 -1.393 -3.102 1.00 80.50 91 PHE A O 1
ATOM 720 N N . ASN A 1 92 ? -21.561 -2.494 -1.173 1.00 77.75 92 ASN A N 1
ATOM 721 C CA . ASN A 1 92 ? -21.737 -3.833 -1.740 1.00 77.75 92 ASN A CA 1
ATOM 722 C C . ASN A 1 92 ? -23.019 -3.990 -2.551 1.00 77.75 92 ASN A C 1
ATOM 724 O O . ASN A 1 92 ? -23.011 -4.681 -3.562 1.00 77.75 92 ASN A O 1
ATOM 728 N N . THR A 1 93 ? -24.091 -3.292 -2.177 1.00 76.62 93 THR A N 1
ATOM 729 C CA . THR A 1 93 ? -25.326 -3.216 -2.978 1.00 76.62 93 THR A CA 1
ATOM 730 C C . THR A 1 93 ? -25.064 -2.581 -4.350 1.00 76.62 93 THR A C 1
ATOM 732 O O . THR A 1 93 ? -25.781 -2.841 -5.315 1.00 76.62 93 THR A O 1
ATOM 735 N N . ASN A 1 94 ? -24.003 -1.777 -4.451 1.00 67.50 94 ASN A N 1
ATOM 736 C CA . ASN A 1 94 ? -23.533 -1.172 -5.692 1.00 67.50 94 ASN A CA 1
ATOM 737 C C . ASN A 1 94 ? -22.272 -1.863 -6.260 1.00 67.50 94 ASN A C 1
ATOM 739 O O . ASN A 1 94 ? -21.846 -1.535 -7.368 1.00 67.50 94 ASN A O 1
ATOM 743 N N . ALA A 1 95 ? -21.691 -2.839 -5.549 1.00 58.59 95 ALA A N 1
ATOM 744 C CA . ALA A 1 95 ? -20.517 -3.587 -5.988 1.00 58.59 95 ALA A CA 1
ATOM 745 C C . ALA A 1 95 ? -20.916 -4.645 -7.027 1.00 58.59 95 ALA A C 1
ATOM 747 O O . ALA A 1 95 ? -21.937 -5.317 -6.904 1.00 58.59 95 ALA A O 1
ATOM 748 N N . GLY A 1 96 ? -20.110 -4.781 -8.080 1.00 52.53 96 GLY A N 1
ATOM 749 C CA . GLY A 1 96 ? -20.422 -5.619 -9.247 1.00 52.53 96 GLY A CA 1
ATOM 750 C C . GLY A 1 96 ? -20.802 -4.830 -10.503 1.00 52.53 96 GLY A C 1
ATOM 751 O O . GLY A 1 96 ? -20.973 -5.424 -11.564 1.00 52.53 96 GLY A O 1
ATOM 752 N N . LYS A 1 97 ? -20.873 -3.496 -10.418 1.00 55.53 97 LYS A N 1
ATOM 753 C CA . LYS A 1 97 ? -20.866 -2.604 -11.583 1.00 55.53 97 LYS A CA 1
ATOM 754 C C . LYS A 1 97 ? -19.459 -2.038 -11.744 1.00 55.53 97 LYS A C 1
ATOM 756 O O . LYS A 1 97 ? -18.941 -1.411 -10.823 1.00 55.53 97 LYS A O 1
ATOM 761 N N . THR A 1 98 ? -18.832 -2.272 -12.891 1.00 59.25 98 THR A N 1
ATOM 762 C CA . THR A 1 98 ? -17.598 -1.576 -13.270 1.00 59.25 98 THR A CA 1
ATOM 763 C C . THR A 1 98 ? -17.894 -0.077 -13.267 1.00 59.25 98 THR A C 1
ATOM 765 O O . THR A 1 98 ? -18.827 0.362 -13.941 1.00 59.25 98 THR A O 1
ATOM 768 N N . TYR A 1 99 ? -17.147 0.710 -12.492 1.00 61.62 99 TYR A N 1
ATOM 769 C CA . TYR A 1 99 ? -17.223 2.169 -12.565 1.00 61.62 99 TYR A CA 1
ATOM 770 C C . TYR A 1 99 ? -16.002 2.667 -13.331 1.00 61.62 99 TYR A C 1
ATOM 772 O O . TYR A 1 99 ? -14.878 2.605 -12.830 1.00 61.62 99 TYR A O 1
ATOM 780 N N . GLY A 1 100 ? -16.211 3.078 -14.583 1.00 69.19 100 GLY A N 1
ATOM 781 C CA . GLY A 1 100 ? -15.106 3.300 -15.514 1.00 69.19 100 GLY A CA 1
ATOM 782 C C . GLY A 1 100 ? -14.320 2.005 -15.742 1.00 69.19 100 GLY A C 1
ATOM 783 O O . GLY A 1 100 ? -14.904 0.988 -16.112 1.00 69.19 100 GLY A O 1
ATOM 784 N N . ASN A 1 101 ? -13.012 2.043 -15.472 1.00 65.62 101 ASN A N 1
ATOM 785 C CA . ASN A 1 101 ? -12.106 0.893 -15.602 1.00 65.62 101 ASN A CA 1
ATOM 786 C C . ASN A 1 101 ? -11.802 0.207 -14.251 1.00 65.62 101 ASN A C 1
ATOM 788 O O . ASN A 1 101 ? -10.924 -0.655 -14.177 1.00 65.62 101 ASN A O 1
ATOM 792 N N . MET A 1 102 ? -12.495 0.592 -13.171 1.00 69.00 102 MET A N 1
ATOM 793 C CA . MET A 1 102 ? -12.274 0.021 -11.841 1.00 69.00 102 MET A CA 1
ATOM 794 C C . MET A 1 102 ? -13.029 -1.284 -11.623 1.00 69.00 102 MET A C 1
ATOM 796 O O . MET A 1 102 ? -14.225 -1.391 -11.907 1.00 69.00 102 MET A O 1
ATOM 800 N N . ASN A 1 103 ? -12.330 -2.241 -11.017 1.00 67.62 103 ASN A N 1
ATOM 801 C CA . ASN A 1 103 ? -12.886 -3.490 -10.538 1.00 67.62 103 ASN A CA 1
ATOM 802 C C . ASN A 1 103 ? -12.810 -3.547 -9.004 1.00 67.62 103 ASN A C 1
ATOM 804 O O . ASN A 1 103 ? -11.742 -3.475 -8.392 1.00 67.62 103 ASN A O 1
ATOM 808 N N . PHE A 1 104 ? -13.964 -3.694 -8.358 1.00 68.25 104 PHE A N 1
ATOM 809 C CA . PHE A 1 104 ? -14.059 -3.802 -6.903 1.00 68.25 104 PHE A CA 1
ATOM 810 C C . PHE A 1 104 ? -13.970 -5.266 -6.489 1.00 68.25 104 PHE A C 1
ATOM 812 O O . PHE A 1 104 ? -14.974 -5.911 -6.181 1.00 68.25 104 PHE A O 1
ATOM 819 N N . ASN A 1 105 ? -12.755 -5.809 -6.521 1.00 56.75 105 ASN A N 1
ATOM 820 C CA . ASN A 1 105 ? -12.509 -7.217 -6.243 1.00 56.75 105 ASN A CA 1
ATOM 821 C C . ASN A 1 105 ? -12.860 -7.555 -4.777 1.00 56.75 105 ASN A C 1
ATOM 823 O O . ASN A 1 105 ? -12.102 -7.269 -3.849 1.00 56.75 105 ASN A O 1
ATOM 827 N N . GLY A 1 106 ? -14.034 -8.164 -4.576 1.00 57.00 106 GLY A N 1
ATOM 828 C CA . GLY A 1 106 ? -14.526 -8.631 -3.275 1.00 57.00 106 GLY A CA 1
ATOM 829 C C . GLY A 1 106 ? -15.460 -7.674 -2.522 1.00 57.00 106 GLY A C 1
ATOM 830 O O . GLY A 1 106 ? -15.953 -8.041 -1.461 1.00 57.00 106 GLY A O 1
ATOM 831 N N . GLY A 1 107 ? -15.742 -6.482 -3.056 1.00 66.12 107 GLY A N 1
ATOM 832 C CA . GLY A 1 107 ? -16.589 -5.495 -2.378 1.00 66.12 107 GLY A CA 1
ATOM 833 C C . GLY A 1 107 ? -15.902 -4.766 -1.210 1.00 66.12 107 GLY A C 1
ATOM 834 O O . GLY A 1 107 ? -14.674 -4.742 -1.086 1.00 66.12 107 GLY A O 1
ATOM 835 N N . ALA A 1 108 ? -16.708 -4.124 -0.372 1.00 70.69 108 ALA A N 1
ATOM 836 C CA . ALA A 1 108 ? -16.324 -3.443 0.854 1.00 70.69 108 ALA A CA 1
ATOM 837 C C . ALA A 1 108 ? -16.429 -4.363 2.068 1.00 70.69 108 ALA A C 1
ATOM 839 O O . ALA A 1 108 ? -17.391 -5.118 2.221 1.00 70.69 108 ALA A O 1
ATOM 840 N N . TYR A 1 109 ? -15.445 -4.246 2.956 1.00 67.69 109 TYR A N 1
ATOM 841 C CA . TYR A 1 109 ? -15.324 -5.092 4.134 1.00 67.69 109 TYR A CA 1
ATOM 842 C C . TYR A 1 109 ? -15.312 -4.231 5.397 1.00 67.69 109 TYR A C 1
ATOM 844 O O . TY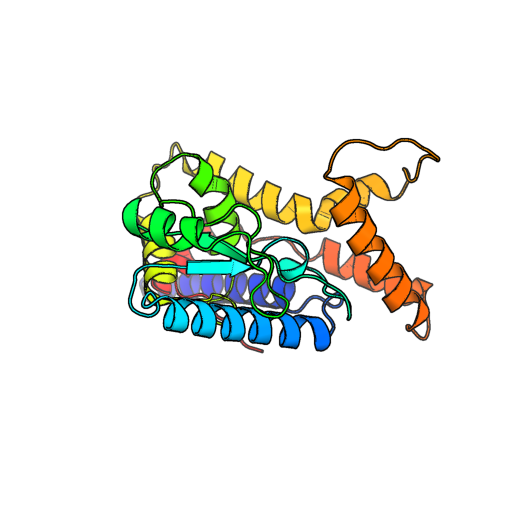R A 1 109 ? -14.478 -3.323 5.486 1.00 67.69 109 TYR A O 1
ATOM 852 N N . PRO A 1 110 ? -16.170 -4.532 6.387 1.00 62.28 110 PRO A N 1
ATOM 853 C CA . PRO A 1 110 ? -16.119 -3.871 7.679 1.00 62.28 110 PRO A CA 1
ATOM 854 C C . PRO A 1 110 ? -14.791 -4.162 8.382 1.00 62.28 110 PRO A C 1
ATOM 856 O O . PRO A 1 110 ? -14.303 -5.293 8.384 1.00 62.28 110 PRO A O 1
ATOM 859 N N . ALA A 1 111 ? -14.246 -3.168 9.074 1.00 56.53 111 ALA A N 1
ATOM 860 C CA . ALA A 1 111 ? -12.999 -3.238 9.831 1.00 56.53 111 ALA A CA 1
ATOM 861 C C . ALA A 1 111 ? -13.104 -4.047 11.144 1.00 56.53 111 ALA A C 1
ATOM 863 O O . ALA A 1 111 ? -12.392 -3.789 12.112 1.00 56.53 111 ALA A O 1
ATOM 864 N N . LYS A 1 112 ? -13.991 -5.041 11.202 1.00 50.81 112 LYS A N 1
ATOM 865 C CA . LYS A 1 112 ? -14.149 -5.955 12.336 1.00 50.81 112 LYS A CA 1
ATOM 866 C C . LYS A 1 112 ? -14.117 -7.389 11.819 1.00 50.81 112 LYS A C 1
ATOM 868 O O . LYS A 1 112 ? -15.173 -7.896 11.466 1.00 50.81 112 LYS A O 1
ATOM 873 N N . THR A 1 113 ? -12.930 -8.000 11.713 1.00 46.28 113 THR A N 1
ATOM 874 C CA . THR A 1 113 ? -12.650 -9.465 11.667 1.00 46.28 113 THR A CA 1
ATOM 875 C C . THR A 1 113 ? -11.210 -9.733 11.199 1.00 46.28 113 THR A C 1
ATOM 877 O O . THR A 1 113 ? -10.606 -8.893 10.532 1.00 46.28 113 THR A O 1
ATOM 880 N N . ASP A 1 114 ? -10.678 -10.921 11.510 1.00 44.84 114 ASP A N 1
ATOM 881 C CA . ASP A 1 114 ? -9.337 -11.456 11.176 1.00 44.84 114 ASP A CA 1
ATOM 882 C C . ASP A 1 114 ? -8.889 -11.264 9.706 1.00 44.84 114 ASP A C 1
ATOM 884 O O . ASP A 1 114 ? -7.703 -11.289 9.379 1.00 44.84 114 ASP A O 1
ATOM 888 N N . THR A 1 115 ? -9.822 -10.977 8.796 1.00 51.91 115 THR A N 1
ATOM 889 C CA . THR A 1 115 ? -9.564 -10.563 7.408 1.00 51.91 115 THR A CA 1
ATOM 890 C C . THR A 1 115 ? -8.828 -9.224 7.262 1.00 51.91 115 THR A C 1
ATOM 892 O O . THR A 1 115 ? -8.324 -8.916 6.178 1.00 51.91 115 THR A O 1
ATOM 895 N N . LEU A 1 116 ? -8.733 -8.428 8.331 1.00 56.94 116 LEU A N 1
ATOM 896 C CA . LEU A 1 116 ? -7.967 -7.180 8.362 1.00 56.94 116 LEU A CA 1
ATOM 897 C C . LEU A 1 116 ? -6.468 -7.413 8.204 1.00 56.94 116 LEU A C 1
ATOM 899 O O . LEU A 1 116 ? -5.811 -6.578 7.604 1.00 56.94 116 LEU A O 1
ATOM 903 N N . ILE A 1 117 ? -5.918 -8.534 8.671 1.00 60.12 117 ILE A N 1
ATOM 904 C CA . ILE A 1 117 ? -4.463 -8.733 8.779 1.00 60.12 117 ILE A CA 1
ATOM 905 C C . ILE A 1 117 ? -3.736 -8.583 7.427 1.00 60.12 117 ILE A C 1
ATOM 907 O O . ILE A 1 117 ? -2.751 -7.848 7.326 1.00 60.12 117 ILE A O 1
ATOM 911 N N . HIS A 1 118 ? -4.254 -9.182 6.349 1.00 62.00 118 HIS A N 1
ATOM 912 C CA . HIS A 1 118 ? -3.678 -9.012 5.005 1.00 62.00 118 HIS A CA 1
ATOM 913 C C . HIS A 1 118 ? -3.848 -7.588 4.452 1.00 62.00 118 HIS A C 1
ATOM 915 O O . HIS A 1 118 ? -2.998 -7.102 3.708 1.00 62.00 118 HIS A O 1
ATOM 921 N N . ARG A 1 119 ? -4.929 -6.903 4.833 1.00 72.12 119 ARG A N 1
ATOM 922 C CA . ARG A 1 119 ? -5.229 -5.528 4.403 1.00 72.12 119 ARG A CA 1
ATOM 923 C C . ARG A 1 119 ? -4.440 -4.494 5.198 1.00 72.12 119 ARG A C 1
ATOM 925 O O . ARG A 1 119 ? -4.059 -3.465 4.658 1.00 72.12 119 ARG A O 1
ATOM 932 N N . VAL A 1 120 ? -4.126 -4.803 6.450 1.00 72.38 120 VAL A N 1
ATOM 933 C CA . VAL A 1 120 ? -3.194 -4.072 7.303 1.00 72.38 120 VAL A CA 1
ATOM 934 C C . VAL A 1 120 ? -1.792 -4.154 6.712 1.00 72.38 120 VAL A C 1
ATOM 936 O O . VAL A 1 120 ? -1.149 -3.122 6.562 1.00 72.38 120 VAL A O 1
ATOM 939 N N . ALA A 1 121 ? -1.336 -5.338 6.288 1.00 75.94 121 ALA A N 1
ATOM 940 C CA . ALA A 1 121 ? -0.050 -5.474 5.599 1.00 75.94 121 ALA A CA 1
ATOM 941 C C . ALA A 1 121 ? 0.022 -4.599 4.329 1.00 75.94 121 ALA A C 1
ATOM 943 O O . ALA A 1 121 ? 1.006 -3.891 4.113 1.00 75.94 121 ALA A O 1
ATOM 944 N N . ALA A 1 122 ? -1.051 -4.587 3.535 1.00 80.50 122 ALA A N 1
ATOM 945 C CA . ALA A 1 122 ? -1.219 -3.687 2.396 1.00 80.50 122 ALA A CA 1
ATOM 946 C C . ALA A 1 122 ? -1.191 -2.197 2.794 1.00 80.50 122 ALA A C 1
ATOM 948 O O . ALA A 1 122 ? -0.470 -1.407 2.182 1.00 80.50 122 ALA A O 1
ATOM 949 N N . LEU A 1 123 ? -1.940 -1.808 3.828 1.00 85.25 123 LEU A N 1
ATOM 950 C CA . LEU A 1 123 ? -2.015 -0.436 4.335 1.00 85.25 123 LEU A CA 1
ATOM 951 C C . LEU A 1 123 ? -0.654 0.076 4.818 1.00 85.25 123 LEU A C 1
ATOM 953 O O . LEU A 1 123 ? -0.308 1.228 4.561 1.00 85.25 123 LEU A O 1
ATOM 957 N N . LEU A 1 124 ? 0.123 -0.770 5.498 1.00 86.69 124 LEU A N 1
ATOM 958 C CA . LEU A 1 124 ? 1.463 -0.424 5.973 1.00 86.69 124 LEU A CA 1
ATOM 959 C C . LEU A 1 124 ? 2.402 -0.119 4.803 1.00 86.69 124 LEU A C 1
ATOM 961 O O . LEU A 1 124 ? 3.211 0.790 4.909 1.00 86.69 124 LEU A O 1
ATOM 965 N N . LEU A 1 125 ? 2.255 -0.813 3.672 1.00 84.25 125 LEU A N 1
ATOM 966 C CA . LEU A 1 125 ? 3.071 -0.577 2.483 1.00 84.25 125 LEU A CA 1
ATOM 967 C C . LEU A 1 125 ? 2.588 0.578 1.611 1.00 84.25 125 LEU A C 1
ATOM 969 O O . LEU A 1 125 ? 3.381 1.054 0.814 1.00 84.25 125 LEU A O 1
ATOM 973 N N . THR A 1 126 ? 1.325 0.998 1.690 1.00 88.38 126 THR A N 1
ATOM 974 C CA . THR A 1 126 ? 0.731 1.934 0.717 1.00 88.38 126 THR A CA 1
ATOM 975 C C . THR A 1 126 ? 0.913 3.387 1.161 1.00 88.38 126 THR A C 1
ATOM 977 O O . THR A 1 126 ? 0.395 3.728 2.218 1.00 88.38 126 THR A O 1
ATOM 980 N N . PRO A 1 127 ? 1.588 4.255 0.388 1.00 90.75 127 PRO A N 1
ATOM 981 C CA . PRO A 1 127 ? 1.657 5.691 0.636 1.00 90.75 127 PRO A CA 1
ATOM 982 C C . PRO A 1 127 ? 0.287 6.363 0.591 1.00 90.75 127 PRO A C 1
ATOM 984 O O . PRO A 1 127 ? -0.581 5.969 -0.183 1.00 90.75 127 PRO A O 1
ATOM 987 N N . ASP A 1 128 ? 0.127 7.435 1.355 1.00 91.94 128 ASP A N 1
ATOM 988 C CA . ASP A 1 128 ? -1.110 8.201 1.496 1.00 91.94 128 ASP A CA 1
ATOM 989 C C . ASP A 1 128 ? -1.622 8.735 0.154 1.00 91.94 128 ASP A C 1
ATOM 991 O O . ASP A 1 128 ? -2.820 8.692 -0.103 1.00 91.94 128 ASP A O 1
ATOM 995 N N . GLN A 1 129 ? -0.721 9.156 -0.739 1.00 90.69 129 GLN A N 1
ATOM 996 C CA . GLN A 1 129 ? -1.072 9.629 -2.085 1.00 90.69 129 GLN A CA 1
ATOM 997 C C . GLN A 1 129 ? -1.712 8.551 -2.978 1.00 90.69 129 GLN A C 1
ATOM 999 O O . GLN A 1 129 ? -2.363 8.874 -3.967 1.00 90.69 129 GLN A O 1
ATOM 1004 N N . PHE A 1 130 ? -1.518 7.272 -2.642 1.00 89.25 130 PHE A N 1
ATOM 1005 C CA . PHE A 1 130 ? -2.075 6.133 -3.370 1.00 89.25 130 PHE A CA 1
ATOM 1006 C C . PHE A 1 130 ? -3.254 5.486 -2.629 1.00 89.25 130 PHE A C 1
ATOM 10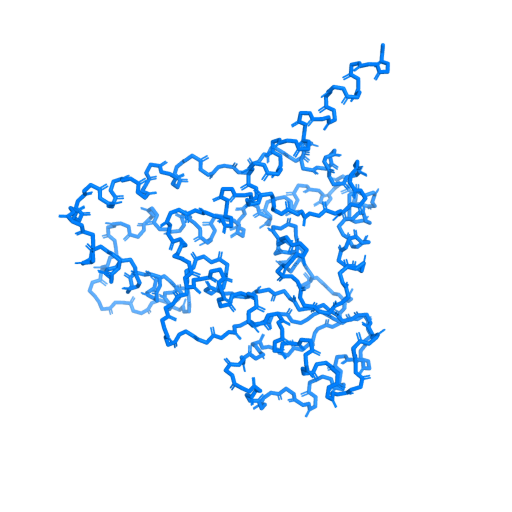08 O O . PHE A 1 130 ? -3.677 4.388 -2.988 1.00 89.25 130 PHE A O 1
ATOM 1015 N N . ILE A 1 131 ? -3.792 6.154 -1.604 1.00 90.12 131 ILE A N 1
ATOM 1016 C CA . ILE A 1 131 ? -4.993 5.733 -0.881 1.00 90.12 131 ILE A CA 1
ATOM 1017 C C . ILE A 1 131 ? -6.167 6.586 -1.341 1.00 90.12 131 ILE A C 1
ATOM 1019 O O . ILE A 1 131 ? -6.119 7.814 -1.310 1.00 90.12 131 ILE A O 1
ATOM 1023 N N . GLY A 1 132 ? -7.243 5.917 -1.740 1.00 88.81 132 GLY A N 1
ATOM 1024 C CA . GLY A 1 132 ? -8.529 6.556 -1.982 1.00 88.81 132 GLY A CA 1
ATOM 1025 C C . GLY A 1 132 ? -9.364 6.670 -0.705 1.00 88.81 132 GLY A C 1
ATOM 1026 O O . GLY A 1 132 ? -9.218 5.876 0.225 1.00 88.81 132 GLY A O 1
ATOM 1027 N N . GLY A 1 133 ? -10.282 7.629 -0.674 1.00 89.06 133 GLY A N 1
ATOM 1028 C CA . GLY A 1 133 ? -11.149 7.916 0.462 1.00 89.06 133 GLY A CA 1
ATOM 1029 C C . GLY A 1 133 ? -10.448 8.739 1.541 1.00 89.06 133 GLY A C 1
ATOM 1030 O O . GLY A 1 133 ? -9.737 9.702 1.253 1.00 89.06 133 GLY A O 1
ATOM 1031 N N . ASN A 1 134 ? -10.676 8.385 2.804 1.00 87.94 134 ASN A N 1
ATOM 1032 C CA . ASN A 1 134 ? -10.276 9.212 3.940 1.00 87.94 134 ASN A CA 1
ATOM 1033 C C . ASN A 1 134 ? -8.853 8.895 4.443 1.00 87.94 134 ASN A C 1
ATOM 1035 O O . ASN A 1 134 ? -8.659 8.099 5.361 1.00 87.94 134 ASN A O 1
ATOM 1039 N N . THR A 1 135 ? -7.838 9.562 3.892 1.00 89.00 135 THR A N 1
ATOM 1040 C CA . THR A 1 135 ? -6.426 9.338 4.266 1.00 89.00 135 THR A CA 1
ATOM 1041 C C . THR A 1 135 ? -6.118 9.569 5.753 1.00 89.00 135 THR A C 1
ATOM 1043 O O . THR A 1 135 ? -5.201 8.941 6.283 1.00 89.00 135 THR A O 1
ATOM 1046 N N . ALA A 1 136 ? -6.892 10.391 6.471 1.00 87.56 136 ALA A N 1
ATOM 1047 C CA . ALA A 1 136 ? -6.702 10.587 7.910 1.00 87.56 136 ALA A CA 1
ATOM 1048 C C . ALA A 1 136 ? -6.976 9.300 8.706 1.00 87.56 136 ALA A C 1
ATOM 1050 O O . ALA A 1 136 ? -6.230 8.974 9.628 1.00 87.56 136 ALA A O 1
ATOM 1051 N N . ILE A 1 137 ? -7.974 8.514 8.296 1.00 83.94 137 ILE A N 1
ATOM 1052 C CA . ILE A 1 137 ? -8.278 7.224 8.931 1.00 83.94 137 ILE A CA 1
ATOM 1053 C C . ILE A 1 137 ? -7.184 6.200 8.635 1.00 83.94 137 ILE A C 1
ATOM 1055 O O . ILE A 1 137 ? -6.817 5.423 9.511 1.00 83.94 137 ILE A O 1
ATOM 1059 N N . ALA A 1 138 ? -6.606 6.212 7.431 1.00 87.31 138 ALA A N 1
ATOM 1060 C CA . ALA A 1 138 ? -5.454 5.364 7.123 1.00 87.31 138 ALA A CA 1
ATOM 1061 C C . ALA A 1 138 ? -4.291 5.628 8.100 1.00 87.31 138 ALA A C 1
ATOM 1063 O O . ALA A 1 138 ? -3.720 4.681 8.648 1.00 87.31 138 ALA A O 1
ATOM 1064 N N . ARG A 1 139 ? -3.995 6.905 8.378 1.00 90.50 139 ARG A N 1
ATOM 1065 C CA . ARG A 1 139 ? -2.978 7.322 9.360 1.00 90.50 139 ARG A CA 1
ATOM 1066 C C . ARG A 1 139 ? -3.337 6.879 10.775 1.00 90.50 139 ARG A C 1
ATOM 1068 O O . ARG A 1 139 ? -2.503 6.275 11.448 1.00 90.50 139 ARG A O 1
ATOM 1075 N N . GLU A 1 140 ? -4.584 7.095 11.190 1.00 86.31 140 GLU A N 1
ATOM 1076 C CA . GLU A 1 140 ? -5.084 6.670 12.501 1.00 86.31 140 GLU A CA 1
ATOM 1077 C C . GLU A 1 140 ? -4.946 5.156 12.696 1.00 86.31 140 GLU A C 1
ATOM 1079 O O . GLU A 1 140 ? -4.475 4.714 13.742 1.00 86.31 140 GLU A O 1
ATOM 1084 N N . ILE A 1 141 ? -5.280 4.353 11.682 1.00 82.25 141 ILE A N 1
ATOM 1085 C CA . ILE A 1 141 ? -5.145 2.895 11.745 1.00 82.25 141 ILE A CA 1
ATOM 1086 C C . ILE A 1 141 ? -3.673 2.503 11.865 1.00 82.25 141 ILE A C 1
ATOM 1088 O O . ILE A 1 141 ? -3.332 1.718 12.750 1.00 82.25 141 ILE A O 1
ATOM 1092 N N . ARG A 1 142 ? -2.782 3.047 11.021 1.00 87.94 142 ARG A N 1
ATOM 1093 C CA . ARG A 1 142 ? -1.344 2.739 11.113 1.00 87.94 142 ARG A CA 1
ATOM 1094 C C . ARG A 1 142 ? -0.793 3.096 12.491 1.00 87.94 142 ARG A C 1
ATOM 1096 O O . ARG A 1 142 ? -0.104 2.280 13.097 1.00 87.94 142 ARG A O 1
ATOM 1103 N N . TYR A 1 143 ? -1.126 4.277 13.003 1.00 88.25 143 TYR A N 1
ATOM 1104 C CA . TYR A 1 143 ? -0.693 4.720 14.324 1.00 88.25 143 TYR A CA 1
ATOM 1105 C C . TYR A 1 143 ? -1.269 3.841 15.441 1.00 88.25 143 TYR A C 1
ATOM 1107 O O . TYR A 1 143 ? -0.529 3.347 16.290 1.00 88.25 143 TYR A O 1
ATOM 1115 N N . GLY A 1 144 ? -2.577 3.582 15.411 1.00 83.75 144 GLY A N 1
ATOM 1116 C CA . GLY A 1 144 ? -3.276 2.747 16.381 1.00 83.75 144 GLY A CA 1
ATOM 1117 C C . GLY A 1 144 ? -2.720 1.327 16.439 1.00 83.75 144 GLY A C 1
ATOM 1118 O O . GLY A 1 144 ? -2.536 0.800 17.535 1.00 83.75 144 GLY A O 1
ATOM 1119 N N . LEU A 1 145 ? -2.369 0.746 15.287 1.00 81.31 145 LEU A N 1
ATOM 1120 C CA . LEU A 1 145 ? -1.658 -0.529 15.211 1.00 81.31 145 LEU A CA 1
ATOM 1121 C C . LEU A 1 145 ? -0.310 -0.447 15.929 1.00 81.31 145 LEU A C 1
ATOM 1123 O O . LEU A 1 145 ? -0.018 -1.298 16.757 1.00 81.31 145 LEU A O 1
ATOM 1127 N N . MET A 1 146 ? 0.499 0.585 15.685 1.00 85.31 146 MET A N 1
ATOM 1128 C CA . MET A 1 146 ? 1.814 0.680 16.331 1.00 85.31 146 MET A CA 1
ATOM 1129 C C . MET A 1 146 ? 1.733 0.911 17.847 1.00 85.31 146 MET A C 1
ATOM 1131 O O . MET A 1 146 ? 2.609 0.448 18.577 1.00 85.31 146 MET A O 1
ATOM 1135 N N . VAL A 1 147 ? 0.698 1.611 18.324 1.00 84.38 147 VAL A N 1
ATOM 1136 C CA . VAL A 1 147 ? 0.500 1.909 19.753 1.00 84.38 147 VAL A CA 1
ATOM 1137 C C . VAL A 1 147 ? -0.111 0.733 20.513 1.00 84.38 147 VAL A C 1
ATOM 1139 O O . VAL A 1 147 ? 0.271 0.478 21.652 1.00 84.38 147 VAL A O 1
ATOM 1142 N N . ARG A 1 148 ? -1.096 0.049 19.921 1.00 79.75 148 ARG A N 1
ATOM 1143 C CA . ARG A 1 148 ? -1.974 -0.892 20.638 1.00 79.75 148 ARG A CA 1
ATOM 1144 C C . ARG A 1 148 ? -1.705 -2.359 20.320 1.00 79.75 148 ARG A C 1
ATOM 1146 O O . ARG A 1 148 ? -2.343 -3.209 20.932 1.00 79.75 148 ARG A O 1
ATOM 1153 N N . MET A 1 149 ? -0.804 -2.667 19.385 1.00 75.44 149 MET A N 1
ATOM 1154 C CA . MET A 1 149 ? -0.488 -4.049 19.018 1.00 75.44 149 MET A CA 1
ATOM 1155 C C . MET A 1 149 ? 0.159 -4.791 20.196 1.00 75.44 149 MET A C 1
ATOM 1157 O O . MET A 1 149 ? 1.234 -4.388 20.654 1.00 75.44 149 MET A O 1
ATOM 1161 N N . PRO A 1 150 ? -0.466 -5.875 20.692 1.00 76.31 150 PRO A N 1
ATOM 1162 C CA . PRO A 1 150 ? 0.131 -6.709 21.724 1.00 76.31 150 PRO A CA 1
ATOM 1163 C C . PRO A 1 150 ? 1.440 -7.333 21.229 1.00 76.31 150 PRO A C 1
ATOM 1165 O O . PRO A 1 150 ? 1.518 -7.792 20.089 1.00 76.31 150 PRO A O 1
ATOM 1168 N N . LEU A 1 151 ? 2.447 -7.439 22.105 1.00 74.12 151 LEU A N 1
ATOM 1169 C CA . LEU A 1 151 ? 3.727 -8.097 21.786 1.00 74.12 151 LEU A CA 1
ATOM 1170 C C . LEU A 1 151 ? 3.530 -9.529 21.255 1.00 74.12 151 LEU A C 1
ATOM 1172 O O . LEU A 1 151 ? 4.282 -9.987 20.398 1.00 74.12 151 LEU A O 1
ATOM 1176 N N . SER A 1 152 ? 2.503 -10.232 21.743 1.00 71.50 152 SER A N 1
ATOM 1177 C CA . SER A 1 152 ? 2.151 -11.589 21.313 1.00 71.50 152 SER A CA 1
ATOM 1178 C C . SER A 1 152 ? 1.667 -11.672 19.862 1.00 71.50 152 SER A C 1
ATOM 1180 O O . SER A 1 152 ? 1.804 -12.721 19.240 1.00 71.50 152 SER A O 1
ATOM 1182 N N . GLU A 1 153 ? 1.114 -10.589 19.313 1.00 73.25 153 GLU A N 1
ATOM 1183 C CA . GLU A 1 153 ? 0.603 -10.529 17.937 1.00 73.25 153 GLU A CA 1
ATOM 1184 C C . GLU A 1 153 ? 1.607 -9.898 16.969 1.00 73.25 153 GLU A C 1
ATOM 1186 O O . GLU A 1 153 ? 1.541 -10.124 15.760 1.00 73.25 153 GLU A O 1
ATOM 1191 N N . GLU A 1 154 ? 2.574 -9.147 17.494 1.00 76.50 154 GLU A N 1
ATOM 1192 C CA . GLU A 1 154 ? 3.551 -8.392 16.717 1.00 76.50 154 GLU A CA 1
ATOM 1193 C C . GLU A 1 154 ? 4.323 -9.296 15.738 1.00 76.50 154 GLU A C 1
ATOM 1195 O O . GLU A 1 154 ? 4.360 -9.033 14.535 1.00 76.50 154 GLU A O 1
ATOM 1200 N N . ALA A 1 155 ? 4.823 -10.444 16.203 1.00 78.94 155 ALA A N 1
ATOM 1201 C CA . ALA A 1 155 ? 5.512 -11.414 15.347 1.00 78.94 155 ALA A CA 1
ATOM 1202 C C . ALA A 1 155 ? 4.633 -11.943 14.195 1.00 78.94 155 ALA A C 1
ATOM 1204 O O . ALA A 1 155 ? 5.121 -12.155 13.083 1.00 78.94 155 ALA A O 1
ATOM 1205 N N . TYR A 1 156 ? 3.338 -12.143 14.442 1.00 77.62 156 TYR A N 1
ATOM 1206 C CA . TYR A 1 156 ? 2.397 -12.644 13.445 1.00 77.62 156 TYR A CA 1
ATOM 1207 C C . TYR A 1 156 ? 2.068 -11.586 12.378 1.00 77.62 156 TYR A C 1
ATOM 1209 O O . TYR A 1 156 ? 2.116 -11.885 11.179 1.00 77.62 156 TYR A O 1
ATOM 1217 N N . TYR A 1 157 ? 1.814 -10.337 12.784 1.00 73.31 157 TYR A N 1
ATOM 1218 C CA . TYR A 1 157 ? 1.597 -9.226 11.850 1.00 73.31 157 TYR A CA 1
ATOM 1219 C C . TYR A 1 157 ? 2.825 -8.973 10.983 1.00 73.31 157 TYR A C 1
ATOM 1221 O O . TYR A 1 157 ? 2.693 -8.794 9.770 1.00 73.31 157 TYR A O 1
ATOM 1229 N N . TRP A 1 158 ? 4.023 -9.028 11.565 1.00 79.00 158 TRP A N 1
ATOM 1230 C CA . TRP A 1 158 ? 5.242 -8.841 10.788 1.00 79.00 158 TRP A CA 1
ATOM 1231 C C . TRP A 1 158 ? 5.524 -9.996 9.856 1.00 79.00 158 TRP A C 1
ATOM 1233 O O . TRP A 1 158 ? 5.857 -9.748 8.702 1.00 79.00 158 TRP A O 1
ATOM 1243 N N . ASN A 1 159 ? 5.317 -11.240 10.284 1.00 77.75 159 ASN A N 1
ATOM 1244 C CA . ASN A 1 159 ? 5.423 -12.370 9.370 1.00 77.75 159 ASN A CA 1
ATOM 1245 C C . ASN A 1 159 ? 4.428 -12.225 8.207 1.00 77.75 159 ASN A C 1
ATOM 1247 O O . ASN A 1 159 ? 4.792 -12.434 7.056 1.00 77.75 159 ASN A O 1
ATOM 1251 N N . THR A 1 160 ? 3.207 -11.753 8.472 1.00 74.19 160 THR A N 1
ATOM 1252 C CA . THR A 1 160 ? 2.218 -11.464 7.423 1.00 74.19 160 THR A CA 1
ATOM 1253 C C . THR A 1 160 ? 2.680 -10.342 6.492 1.00 74.19 160 THR A C 1
ATOM 1255 O O . THR A 1 160 ? 2.593 -10.496 5.277 1.00 74.19 160 THR A O 1
ATOM 1258 N N . PHE A 1 161 ? 3.204 -9.234 7.020 1.00 78.31 161 PHE A N 1
ATOM 1259 C CA . PHE A 1 161 ? 3.760 -8.137 6.223 1.00 78.31 161 PHE A CA 1
ATOM 1260 C C . PHE A 1 161 ? 4.915 -8.611 5.337 1.00 78.31 161 PHE A C 1
ATOM 1262 O O . PHE A 1 161 ? 4.905 -8.381 4.128 1.00 78.31 161 PHE A O 1
ATOM 1269 N N . TYR A 1 162 ? 5.874 -9.332 5.922 1.00 75.38 162 TYR A N 1
ATOM 1270 C CA . TYR A 1 162 ? 7.001 -9.917 5.206 1.00 75.38 162 TYR A CA 1
ATOM 1271 C C . TYR A 1 162 ? 6.524 -10.902 4.148 1.00 75.38 162 TYR A C 1
ATOM 1273 O O . TYR A 1 162 ? 7.010 -10.861 3.025 1.00 75.38 162 TYR A O 1
ATOM 1281 N N . HIS A 1 163 ? 5.552 -11.753 4.470 1.00 71.12 163 HIS A N 1
ATOM 1282 C CA . HIS A 1 163 ? 4.981 -12.701 3.526 1.00 71.12 163 HIS A CA 1
ATOM 1283 C C . HIS A 1 163 ? 4.244 -11.990 2.392 1.00 71.12 163 HIS A C 1
ATOM 1285 O O . HIS A 1 163 ? 4.400 -12.378 1.243 1.00 71.12 163 HIS A O 1
ATOM 1291 N N . TYR A 1 164 ? 3.492 -10.929 2.681 1.00 71.12 164 TYR A N 1
ATOM 1292 C CA . TYR A 1 164 ? 2.796 -10.130 1.675 1.00 71.12 164 TYR A CA 1
ATOM 1293 C C . TYR A 1 164 ? 3.793 -9.435 0.738 1.00 71.12 164 TYR A C 1
ATOM 1295 O O . TYR A 1 164 ? 3.699 -9.579 -0.480 1.00 71.12 164 TYR A O 1
ATOM 1303 N N . PHE A 1 165 ? 4.812 -8.774 1.294 1.00 73.12 165 PHE A N 1
ATOM 1304 C CA . PHE A 1 165 ? 5.935 -8.216 0.537 1.00 73.12 165 PHE A CA 1
ATOM 1305 C C . PHE A 1 165 ? 6.632 -9.294 -0.322 1.00 73.12 165 PHE A C 1
ATOM 1307 O O . PHE A 1 165 ? 6.824 -9.118 -1.526 1.00 73.12 165 PHE A O 1
ATOM 1314 N N . TYR A 1 166 ? 6.945 -10.449 0.275 1.00 68.31 166 TYR A N 1
ATOM 1315 C CA . TYR A 1 166 ? 7.609 -11.580 -0.380 1.00 68.31 166 TYR A CA 1
ATOM 1316 C C . TYR A 1 166 ? 6.746 -12.199 -1.487 1.00 68.31 166 TYR A C 1
ATOM 1318 O O . TYR A 1 166 ? 7.265 -12.568 -2.538 1.00 68.31 166 TYR A O 1
ATOM 1326 N N . GLN A 1 167 ? 5.431 -12.313 -1.299 1.00 62.62 167 GLN A N 1
ATOM 1327 C CA . GLN A 1 167 ? 4.513 -12.826 -2.316 1.00 62.62 167 GLN A CA 1
ATOM 1328 C C . GLN A 1 167 ? 4.525 -11.950 -3.570 1.00 62.62 167 GLN A C 1
ATOM 1330 O O . GLN A 1 167 ? 4.510 -12.494 -4.676 1.00 62.62 167 GLN A O 1
ATOM 1335 N N . HIS A 1 168 ? 4.599 -10.626 -3.409 1.00 63.12 168 HIS A N 1
ATOM 1336 C CA . HIS A 1 168 ? 4.628 -9.689 -4.534 1.00 63.12 168 HIS A CA 1
ATOM 1337 C C . HIS A 1 168 ? 5.979 -9.647 -5.258 1.00 63.12 168 HIS A C 1
ATOM 1339 O O . HIS A 1 168 ? 5.982 -9.454 -6.472 1.00 63.12 168 HIS A O 1
ATOM 1345 N N . PHE A 1 169 ? 7.102 -9.895 -4.571 1.00 61.44 169 PHE A N 1
ATOM 1346 C CA . PHE A 1 169 ? 8.443 -9.701 -5.150 1.00 61.44 169 PHE A CA 1
ATOM 1347 C C . PHE A 1 169 ? 9.356 -10.941 -5.231 1.00 61.44 169 PHE A C 1
ATOM 1349 O O . PHE A 1 169 ? 10.171 -11.033 -6.144 1.00 61.44 169 PHE A O 1
ATOM 1356 N N . LEU A 1 170 ? 9.238 -11.926 -4.335 1.00 52.84 170 LEU A N 1
ATOM 1357 C CA . LEU A 1 170 ? 10.186 -13.051 -4.212 1.00 52.84 170 LEU A CA 1
ATOM 1358 C C . LEU A 1 170 ? 9.624 -14.432 -4.592 1.00 52.84 170 LEU A C 1
ATOM 1360 O O . LEU A 1 170 ? 10.412 -15.338 -4.880 1.00 52.84 170 LEU A O 1
ATOM 1364 N N . SER A 1 171 ? 8.299 -14.599 -4.717 1.00 51.16 171 SER A N 1
ATOM 1365 C CA . SER A 1 171 ? 7.668 -15.785 -5.356 1.00 51.16 171 SER A CA 1
ATOM 1366 C C . SER A 1 171 ? 8.224 -16.081 -6.768 1.00 51.16 171 SER A C 1
ATOM 1368 O O . SER A 1 171 ? 8.205 -17.203 -7.265 1.00 51.16 171 SER A O 1
ATOM 1370 N N . TRP A 1 172 ? 8.839 -15.070 -7.359 1.00 50.31 172 TRP A N 1
ATOM 1371 C CA . TRP A 1 172 ? 9.496 -15.005 -8.648 1.00 50.31 172 TRP A CA 1
ATOM 1372 C C . TRP A 1 172 ? 10.836 -15.724 -8.758 1.00 50.31 172 TRP A C 1
ATOM 1374 O O . TRP A 1 172 ? 11.181 -16.223 -9.827 1.00 50.31 172 TRP A O 1
ATOM 1384 N N . ARG A 1 173 ? 11.599 -15.810 -7.661 1.00 45.59 173 ARG A N 1
ATOM 1385 C CA . ARG A 1 173 ? 12.893 -16.510 -7.647 1.00 45.59 173 ARG A CA 1
ATOM 1386 C C . ARG A 1 173 ? 12.704 -18.022 -7.751 1.00 45.59 173 ARG A C 1
ATOM 1388 O O . ARG A 1 173 ? 13.507 -18.688 -8.397 1.00 45.59 173 ARG A O 1
ATOM 1395 N N . LYS A 1 174 ? 11.636 -18.554 -7.144 1.00 44.72 174 LYS A N 1
ATOM 1396 C CA . LYS A 1 174 ? 11.295 -19.985 -7.202 1.00 44.72 174 LYS A CA 1
ATOM 1397 C C . LYS A 1 174 ? 10.811 -20.419 -8.587 1.00 44.72 174 LYS A C 1
ATOM 1399 O O . LYS A 1 174 ? 11.160 -21.505 -9.026 1.00 44.72 174 LYS A O 1
ATOM 1404 N N . ASN A 1 175 ? 10.118 -19.543 -9.312 1.00 45.97 175 ASN A N 1
ATOM 1405 C CA . ASN A 1 175 ? 9.552 -19.870 -10.625 1.00 45.97 175 ASN A CA 1
ATOM 1406 C C . ASN A 1 175 ? 10.524 -19.652 -11.798 1.00 45.97 175 ASN A C 1
ATOM 1408 O O . ASN A 1 175 ? 10.153 -19.872 -12.946 1.00 45.97 175 ASN A O 1
ATOM 1412 N N . ARG A 1 176 ? 11.787 -19.280 -11.532 1.00 42.38 176 ARG A N 1
ATOM 1413 C CA . ARG A 1 176 ? 12.842 -19.123 -12.553 1.00 42.38 176 ARG A CA 1
ATOM 1414 C C . ARG A 1 176 ? 13.192 -20.440 -13.274 1.00 42.38 176 ARG A C 1
ATOM 1416 O O . ARG A 1 176 ? 13.883 -20.398 -14.285 1.00 42.38 176 ARG A O 1
ATOM 1423 N N . GLY A 1 177 ? 12.724 -21.586 -12.767 1.00 38.81 177 GLY A N 1
ATOM 1424 C CA . GLY A 1 177 ? 12.923 -22.912 -13.368 1.00 38.81 177 GLY A CA 1
ATOM 1425 C C . GLY A 1 177 ? 11.648 -23.728 -13.607 1.00 38.81 177 GLY A C 1
ATOM 1426 O O . GLY A 1 177 ? 11.743 -24.817 -14.157 1.00 38.81 177 GLY A O 1
ATOM 1427 N N . GLU A 1 178 ? 10.467 -23.227 -13.231 1.00 41.16 178 GLU A N 1
ATOM 1428 C CA . GLU A 1 178 ? 9.203 -23.970 -13.338 1.00 41.16 178 GLU A CA 1
ATOM 1429 C C . GLU A 1 178 ? 8.145 -23.167 -14.105 1.00 41.16 178 GLU A C 1
ATOM 1431 O O . GLU A 1 178 ? 7.044 -22.912 -13.629 1.00 41.16 178 GLU A O 1
ATOM 1436 N N . ILE A 1 179 ? 8.447 -22.822 -15.356 1.00 44.34 179 ILE A N 1
ATOM 1437 C CA . ILE A 1 179 ? 7.407 -22.955 -16.382 1.00 44.34 179 ILE A CA 1
ATOM 1438 C C . ILE A 1 179 ? 7.481 -24.419 -16.819 1.00 44.34 179 ILE A C 1
ATOM 1440 O O . ILE A 1 179 ? 8.028 -24.749 -17.866 1.00 44.34 179 ILE A O 1
ATOM 1444 N N . ILE A 1 180 ? 7.017 -25.321 -15.946 1.00 39.25 180 ILE A N 1
ATOM 1445 C CA . ILE A 1 180 ? 6.758 -26.702 -16.344 1.00 39.25 180 ILE A CA 1
ATOM 1446 C C . ILE A 1 180 ? 5.531 -26.627 -17.241 1.00 39.25 180 ILE A C 1
ATOM 1448 O O . ILE A 1 180 ? 4.442 -26.246 -16.802 1.00 39.25 180 ILE A O 1
ATOM 1452 N N . GLU A 1 181 ? 5.751 -26.947 -18.509 1.00 35.59 181 GLU A N 1
ATOM 1453 C CA . GLU A 1 181 ? 4.733 -27.187 -19.518 1.00 35.59 181 GLU A CA 1
ATOM 1454 C C . GLU A 1 181 ? 3.473 -27.820 -18.895 1.00 35.59 181 GLU A C 1
ATOM 1456 O O . GLU A 1 181 ? 3.491 -28.930 -18.361 1.00 35.59 181 GLU A O 1
ATOM 1461 N N . GLY A 1 182 ? 2.356 -27.093 -18.940 1.00 39.50 182 GLY A N 1
ATOM 1462 C CA . GLY A 1 182 ? 1.030 -27.698 -18.829 1.00 39.50 182 GLY A CA 1
ATOM 1463 C C . GLY A 1 182 ? 0.456 -27.992 -17.438 1.00 39.50 182 GLY A C 1
ATOM 1464 O O . GLY A 1 182 ? -0.544 -28.705 -17.379 1.00 39.50 182 GLY A O 1
ATOM 1465 N N . ARG A 1 183 ? 0.970 -27.453 -16.319 1.00 34.66 183 ARG A N 1
ATOM 1466 C CA . ARG A 1 183 ? 0.267 -27.576 -15.017 1.00 34.66 183 ARG A CA 1
ATOM 1467 C C . ARG A 1 183 ? -0.229 -26.244 -14.457 1.00 34.66 183 ARG A C 1
ATOM 1469 O O . ARG A 1 183 ? 0.469 -25.515 -13.761 1.00 34.66 183 ARG A O 1
ATOM 1476 N N . THR A 1 184 ? -1.509 -25.983 -14.710 1.00 37.59 184 THR A N 1
ATOM 1477 C CA . THR A 1 184 ? -2.361 -25.046 -13.969 1.00 37.59 184 THR A CA 1
ATOM 1478 C C . THR A 1 184 ? -2.417 -25.428 -12.491 1.00 37.59 184 THR A C 1
ATOM 1480 O O . THR A 1 184 ? -3.159 -26.330 -12.106 1.00 37.59 184 THR A O 1
ATOM 1483 N N . VAL A 1 185 ? -1.666 -24.714 -11.652 1.00 33.81 185 VAL A N 1
ATOM 1484 C CA . VAL A 1 185 ? -1.866 -24.701 -10.200 1.00 33.81 185 VAL A CA 1
ATOM 1485 C C . VAL A 1 185 ? -2.523 -23.368 -9.812 1.00 33.81 185 VAL A C 1
ATOM 1487 O O . VAL A 1 185 ? -2.049 -22.284 -10.142 1.00 33.81 185 VAL A O 1
ATOM 1490 N N . LEU A 1 186 ? -3.696 -23.509 -9.196 1.00 35.84 186 LEU A N 1
ATOM 1491 C CA . LEU A 1 186 ? -4.634 -22.541 -8.606 1.00 35.84 186 LEU A CA 1
ATOM 1492 C C . LEU A 1 186 ? -4.147 -21.089 -8.384 1.00 35.84 186 LEU A C 1
ATOM 1494 O O . LEU A 1 186 ? -3.284 -20.847 -7.553 1.00 35.84 186 LEU A O 1
ATOM 1498 N N . ASN A 1 187 ? -4.827 -20.131 -9.037 1.00 39.97 187 ASN A N 1
ATOM 1499 C CA . ASN A 1 187 ? -4.953 -18.671 -8.794 1.00 39.97 187 ASN A CA 1
ATOM 1500 C C . ASN A 1 187 ? -3.706 -17.783 -8.556 1.00 39.97 187 ASN A C 1
ATOM 1502 O O . ASN A 1 187 ? -3.700 -16.652 -9.046 1.00 39.97 187 ASN A O 1
ATOM 1506 N N . SER A 1 188 ? -2.649 -18.237 -7.882 1.00 46.16 188 SER A N 1
ATOM 1507 C CA . SER A 1 188 ? -1.374 -17.513 -7.743 1.00 46.16 188 SER A CA 1
ATOM 1508 C C . SER A 1 188 ? -0.668 -17.328 -9.093 1.00 46.16 188 SER A C 1
ATOM 1510 O O . SER A 1 188 ? -0.022 -16.303 -9.318 1.00 46.16 188 SER A O 1
ATOM 1512 N N . ASN A 1 189 ? -0.891 -18.252 -10.036 1.00 51.50 189 ASN A N 1
ATOM 1513 C CA . ASN A 1 189 ? -0.306 -18.200 -11.373 1.00 51.50 189 ASN A CA 1
ATOM 1514 C C . ASN A 1 189 ? -0.803 -17.031 -12.228 1.00 51.50 189 ASN A C 1
ATOM 1516 O O . ASN A 1 189 ? -0.009 -16.500 -12.985 1.00 51.50 189 ASN A O 1
ATOM 1520 N N . LYS A 1 190 ? -2.047 -16.544 -12.092 1.00 52.78 190 LYS A N 1
ATOM 1521 C CA . LYS A 1 190 ? -2.530 -15.443 -12.957 1.00 52.78 190 LYS A CA 1
ATOM 1522 C C . LYS A 1 190 ? -1.830 -14.115 -12.674 1.00 52.78 190 LYS A C 1
ATOM 1524 O O . LYS A 1 190 ? -1.621 -13.326 -13.589 1.00 52.78 190 LYS A O 1
ATOM 1529 N N . ARG A 1 191 ? -1.483 -13.843 -11.410 1.00 52.25 191 ARG A N 1
ATOM 1530 C CA . ARG A 1 191 ? -0.720 -12.635 -11.050 1.00 52.25 191 ARG A CA 1
ATOM 1531 C C . ARG A 1 191 ? 0.726 -12.759 -11.512 1.00 52.25 191 ARG A C 1
ATOM 1533 O O . ARG A 1 191 ? 1.221 -11.830 -12.134 1.00 52.25 191 ARG A O 1
ATOM 1540 N N . ALA A 1 192 ? 1.352 -13.916 -11.285 1.00 53.84 192 ALA A N 1
ATOM 1541 C CA . ALA A 1 192 ? 2.695 -14.209 -11.782 1.00 53.84 192 ALA A CA 1
ATOM 1542 C C . ALA A 1 192 ? 2.773 -14.183 -13.324 1.00 53.84 192 ALA A C 1
ATOM 1544 O O . ALA A 1 192 ? 3.748 -13.697 -13.884 1.00 53.84 192 ALA A O 1
ATOM 1545 N N . GLU A 1 193 ? 1.727 -14.642 -14.012 1.00 57.69 193 GLU A N 1
ATOM 1546 C CA . GLU A 1 193 ? 1.609 -14.646 -15.471 1.00 57.69 193 GLU A CA 1
ATOM 1547 C C . GLU A 1 193 ? 1.432 -13.236 -16.035 1.00 57.69 193 GLU A C 1
ATOM 1549 O O . GLU A 1 193 ? 2.197 -12.850 -16.911 1.00 57.69 193 GLU A O 1
ATOM 1554 N N . ARG A 1 194 ? 0.477 -12.439 -15.526 1.00 58.97 194 ARG A N 1
ATOM 1555 C CA . ARG A 1 194 ? 0.316 -11.030 -15.948 1.00 58.97 194 ARG A CA 1
ATOM 1556 C C . ARG A 1 194 ? 1.595 -10.244 -15.715 1.00 58.97 194 ARG A C 1
ATOM 1558 O O . ARG A 1 194 ? 2.022 -9.459 -16.554 1.00 58.97 194 ARG A O 1
ATOM 1565 N N . PHE A 1 195 ? 2.220 -10.501 -14.577 1.00 60.81 195 PHE A N 1
ATOM 1566 C CA . PHE A 1 195 ? 3.506 -9.940 -14.251 1.00 60.81 195 PHE A CA 1
ATOM 1567 C C . PHE A 1 195 ? 4.574 -10.345 -15.301 1.00 60.81 195 PHE A C 1
ATOM 1569 O O . PHE A 1 195 ? 5.248 -9.478 -15.859 1.00 60.81 195 PHE A O 1
ATOM 1576 N N . TRP A 1 196 ? 4.703 -11.639 -15.625 1.00 62.78 196 TRP A N 1
ATOM 1577 C CA . TRP A 1 196 ? 5.652 -12.141 -16.628 1.00 62.78 196 TRP A CA 1
ATOM 1578 C C . TRP A 1 196 ? 5.388 -11.563 -18.017 1.00 62.78 196 TRP A C 1
ATOM 1580 O O . TRP A 1 196 ? 6.321 -11.161 -18.706 1.00 62.78 196 TRP A O 1
ATOM 1590 N N . GLN A 1 197 ? 4.122 -11.466 -18.417 1.00 67.19 197 GLN A N 1
ATOM 1591 C CA . GLN A 1 197 ? 3.722 -10.838 -19.670 1.00 67.19 197 GLN A CA 1
ATOM 1592 C C . GLN A 1 197 ? 4.209 -9.391 -19.729 1.00 67.19 197 GLN A C 1
ATOM 1594 O O . GLN A 1 197 ? 4.816 -9.001 -20.728 1.00 67.19 197 GLN A O 1
ATOM 1599 N N . THR A 1 198 ? 4.037 -8.615 -18.656 1.00 68.19 198 THR A N 1
ATOM 1600 C CA . THR A 1 198 ? 4.553 -7.247 -18.644 1.00 68.19 198 THR A CA 1
ATOM 1601 C C . THR A 1 198 ? 6.076 -7.202 -18.615 1.00 68.19 198 THR A C 1
ATOM 1603 O O . THR A 1 198 ? 6.658 -6.404 -19.342 1.00 68.19 198 THR A O 1
ATOM 1606 N N . MET A 1 199 ? 6.752 -8.098 -17.891 1.00 69.50 199 MET A N 1
ATOM 1607 C CA . MET A 1 199 ? 8.213 -8.197 -17.969 1.00 69.50 199 MET A CA 1
ATOM 1608 C C . MET A 1 199 ? 8.718 -8.516 -19.367 1.00 69.50 199 MET A C 1
ATOM 1610 O O . MET A 1 199 ? 9.673 -7.900 -19.823 1.00 69.50 199 MET A O 1
ATOM 1614 N N . MET A 1 200 ? 8.064 -9.436 -20.071 1.00 69.44 200 MET A N 1
ATOM 1615 C CA . MET A 1 200 ? 8.387 -9.764 -21.455 1.00 69.44 200 MET A CA 1
ATOM 1616 C C . MET A 1 200 ? 8.155 -8.568 -22.383 1.00 69.44 200 MET A C 1
ATOM 1618 O O . MET A 1 200 ? 8.941 -8.359 -23.304 1.00 69.44 200 MET A O 1
ATOM 1622 N N . LEU A 1 201 ? 7.104 -7.775 -22.151 1.00 70.69 201 LEU A N 1
ATOM 1623 C CA . LEU A 1 201 ? 6.849 -6.541 -22.898 1.00 70.69 201 LEU A CA 1
ATOM 1624 C C . LEU A 1 201 ? 7.944 -5.496 -22.647 1.00 70.69 201 LEU A C 1
ATOM 1626 O O . LEU A 1 201 ? 8.519 -4.990 -23.608 1.00 70.69 201 LEU A O 1
ATOM 1630 N N . LEU A 1 202 ? 8.281 -5.226 -21.383 1.00 70.44 202 LEU A N 1
ATOM 1631 C CA . LEU A 1 202 ? 9.331 -4.273 -21.007 1.00 70.44 202 LEU A CA 1
ATOM 1632 C C . LEU A 1 202 ? 10.706 -4.721 -21.513 1.00 70.44 202 LEU A C 1
ATOM 1634 O O . LEU A 1 202 ? 11.456 -3.927 -22.074 1.00 70.44 202 LEU A O 1
ATOM 1638 N N . MET A 1 203 ? 11.009 -6.014 -21.400 1.00 73.75 203 MET A N 1
ATOM 1639 C CA . MET A 1 203 ? 12.246 -6.606 -21.898 1.00 73.75 203 MET A CA 1
ATOM 1640 C C . MET A 1 203 ? 12.373 -6.464 -23.421 1.00 73.75 203 MET A C 1
ATOM 1642 O O . MET A 1 203 ? 13.456 -6.154 -23.905 1.00 73.75 203 MET A O 1
ATOM 1646 N N . LYS A 1 204 ? 11.285 -6.647 -24.183 1.00 75.00 204 LYS A N 1
ATOM 1647 C CA . LYS A 1 204 ? 11.274 -6.440 -25.646 1.00 75.00 204 LYS A CA 1
ATOM 1648 C C . LYS A 1 204 ? 11.486 -4.979 -26.048 1.00 75.00 204 LYS A C 1
ATOM 1650 O O . LYS A 1 204 ? 11.963 -4.726 -27.148 1.00 75.00 204 LYS A O 1
ATOM 1655 N N . GLN A 1 205 ? 11.103 -4.038 -25.188 1.00 75.12 205 GLN A N 1
ATOM 1656 C CA . GLN A 1 205 ? 11.283 -2.600 -25.405 1.00 75.12 205 GLN A CA 1
ATOM 1657 C C . GLN A 1 205 ? 12.664 -2.105 -24.948 1.00 75.12 205 GLN A C 1
ATOM 1659 O O . GLN A 1 205 ? 13.073 -1.001 -25.307 1.00 75.12 205 GLN A O 1
ATOM 1664 N N . ALA A 1 206 ? 13.392 -2.902 -24.162 1.00 75.25 206 ALA A N 1
ATOM 1665 C CA . ALA A 1 206 ? 14.708 -2.537 -23.668 1.00 75.25 206 ALA A CA 1
ATOM 1666 C C . ALA A 1 206 ? 15.777 -2.654 -24.777 1.00 75.25 206 ALA A C 1
ATOM 1668 O O . ALA A 1 206 ? 15.805 -3.655 -25.493 1.00 75.25 206 ALA A O 1
ATOM 1669 N N . PRO A 1 207 ? 16.732 -1.706 -24.870 1.00 81.06 207 PRO A N 1
ATOM 1670 C CA . PRO A 1 207 ? 17.837 -1.780 -25.834 1.00 81.06 207 PRO A CA 1
ATOM 1671 C C . PRO A 1 207 ? 18.711 -3.034 -25.676 1.00 81.06 207 PRO A C 1
ATOM 1673 O O . PRO A 1 207 ? 19.282 -3.523 -26.645 1.00 81.06 207 PRO A O 1
ATOM 1676 N N . CYS A 1 208 ? 18.815 -3.553 -24.447 1.00 82.06 208 CYS A N 1
ATOM 1677 C CA . CYS A 1 208 ? 19.516 -4.791 -24.125 1.00 82.06 208 CYS A CA 1
ATOM 1678 C C . CYS A 1 208 ? 18.670 -5.641 -23.156 1.00 82.06 208 CYS A C 1
ATOM 1680 O O . CYS A 1 208 ? 18.706 -5.406 -21.943 1.00 82.06 208 CYS A O 1
ATOM 1682 N N . PRO A 1 209 ? 17.911 -6.628 -23.668 1.00 76.31 209 PRO A N 1
ATOM 1683 C CA . PRO A 1 209 ? 17.052 -7.510 -22.875 1.00 76.31 209 PRO A CA 1
ATOM 1684 C C . PRO A 1 209 ? 17.752 -8.199 -21.695 1.00 76.31 209 PRO A C 1
ATOM 1686 O O . PRO A 1 209 ? 17.238 -8.182 -20.579 1.00 76.31 209 PRO A O 1
ATOM 1689 N N . ALA A 1 210 ? 18.939 -8.772 -21.921 1.00 71.38 210 ALA A N 1
ATOM 1690 C CA . ALA A 1 210 ? 19.677 -9.504 -20.890 1.00 71.38 210 ALA A CA 1
ATOM 1691 C C . ALA A 1 210 ? 20.120 -8.582 -19.741 1.00 71.38 210 ALA A C 1
ATOM 1693 O O . ALA A 1 210 ? 19.851 -8.877 -18.578 1.00 71.38 210 ALA A O 1
ATOM 1694 N N . ALA A 1 211 ? 20.699 -7.421 -20.069 1.00 76.38 211 ALA A N 1
ATOM 1695 C CA . ALA A 1 211 ? 21.116 -6.437 -19.072 1.00 76.38 211 ALA A CA 1
ATOM 1696 C C . ALA A 1 211 ? 19.922 -5.831 -18.311 1.00 76.38 211 ALA A C 1
ATOM 1698 O O . ALA A 1 211 ? 20.021 -5.563 -17.116 1.00 76.38 211 ALA A O 1
ATOM 1699 N N . PHE A 1 212 ? 18.776 -5.639 -18.977 1.00 75.75 212 PHE A N 1
ATOM 1700 C CA . PHE A 1 212 ? 17.542 -5.193 -18.325 1.00 75.75 212 PHE A CA 1
ATOM 1701 C C . PHE A 1 212 ? 17.081 -6.188 -17.256 1.00 75.75 212 PHE A C 1
ATOM 1703 O O . PHE A 1 212 ? 16.800 -5.797 -16.124 1.00 75.75 212 PHE A O 1
ATOM 1710 N N . VAL A 1 213 ? 17.041 -7.475 -17.606 1.00 69.94 213 VAL A N 1
ATOM 1711 C CA . VAL A 1 213 ? 16.632 -8.543 -16.692 1.00 69.94 213 VAL A CA 1
ATOM 1712 C C . VAL A 1 213 ? 17.591 -8.647 -15.505 1.00 69.94 213 VAL A C 1
ATOM 1714 O O . VAL A 1 213 ? 17.133 -8.690 -14.365 1.00 69.94 213 VAL A O 1
ATOM 1717 N N . GLU A 1 214 ? 18.904 -8.635 -15.743 1.00 74.25 214 GLU A N 1
ATOM 1718 C CA . GLU A 1 214 ? 19.909 -8.654 -14.670 1.00 74.25 214 GLU A CA 1
ATOM 1719 C C . GLU A 1 214 ? 19.766 -7.462 -13.718 1.00 74.25 214 GLU A C 1
ATOM 1721 O O . GLU A 1 214 ? 19.744 -7.655 -12.502 1.00 74.25 214 GLU A O 1
ATOM 1726 N N . ARG A 1 215 ? 19.574 -6.247 -14.250 1.00 76.56 215 ARG A N 1
ATOM 1727 C CA . ARG A 1 215 ? 19.359 -5.041 -13.439 1.00 76.56 215 ARG A CA 1
ATOM 1728 C C . ARG A 1 215 ? 18.118 -5.159 -12.556 1.00 76.56 215 ARG A C 1
ATOM 1730 O O . ARG A 1 215 ? 18.204 -4.899 -11.361 1.00 76.56 215 ARG A O 1
ATOM 1737 N N . VAL A 1 216 ? 16.986 -5.582 -13.124 1.00 72.81 216 VAL A N 1
ATOM 1738 C CA . VAL A 1 216 ? 15.746 -5.801 -12.364 1.00 72.81 216 VAL A CA 1
ATOM 1739 C C . VAL A 1 216 ? 15.990 -6.783 -11.220 1.00 72.81 216 VAL A C 1
ATOM 1741 O O . VAL A 1 216 ? 15.600 -6.508 -10.091 1.00 72.81 216 VAL A O 1
ATOM 1744 N N . TYR A 1 217 ? 16.657 -7.912 -11.479 1.00 70.12 217 TYR A N 1
ATOM 1745 C CA . TYR A 1 217 ? 16.960 -8.884 -10.427 1.00 70.12 217 TYR A CA 1
ATOM 1746 C C . TYR A 1 217 ? 17.822 -8.290 -9.314 1.00 70.12 217 TYR A C 1
ATOM 1748 O O . TYR A 1 217 ? 17.503 -8.480 -8.142 1.00 70.12 217 TYR A O 1
ATOM 1756 N N . MET A 1 218 ? 18.883 -7.564 -9.668 1.00 74.38 218 MET A N 1
ATOM 1757 C CA . MET A 1 218 ? 19.748 -6.920 -8.681 1.00 74.38 218 MET A CA 1
ATOM 1758 C C . MET A 1 218 ? 18.973 -5.922 -7.818 1.00 74.38 218 MET A C 1
ATOM 1760 O O . MET A 1 218 ? 19.098 -5.942 -6.596 1.00 74.38 218 MET A O 1
ATOM 1764 N N . GLU A 1 219 ? 18.127 -5.086 -8.421 1.00 74.75 219 GLU A N 1
ATOM 1765 C CA . GLU A 1 219 ? 17.305 -4.127 -7.679 1.00 74.75 219 GLU A CA 1
ATOM 1766 C C . GLU A 1 219 ? 16.317 -4.830 -6.735 1.00 74.75 219 GLU A C 1
ATOM 1768 O O . GLU A 1 219 ? 16.229 -4.469 -5.557 1.00 74.75 219 GLU A O 1
ATOM 1773 N N . LEU A 1 220 ? 15.671 -5.908 -7.191 1.00 70.06 220 LEU A N 1
ATOM 1774 C CA . LEU A 1 220 ? 14.784 -6.730 -6.366 1.00 70.06 220 LEU A CA 1
ATOM 1775 C C . LEU A 1 220 ? 15.497 -7.373 -5.172 1.00 70.06 220 LEU A C 1
ATOM 1777 O O . LEU A 1 220 ? 14.939 -7.416 -4.077 1.00 70.06 220 LEU A O 1
ATOM 1781 N N . GLU A 1 221 ? 16.733 -7.851 -5.340 1.00 68.50 221 GLU A N 1
ATOM 1782 C CA . GLU A 1 221 ? 17.507 -8.428 -4.231 1.00 68.50 221 GLU A CA 1
ATOM 1783 C C . GLU A 1 221 ? 17.874 -7.388 -3.157 1.00 68.50 221 GLU A C 1
ATO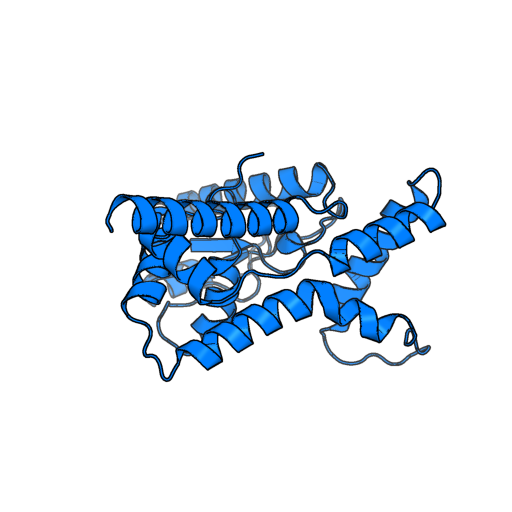M 1785 O O . GLU A 1 221 ? 18.054 -7.739 -1.982 1.00 68.50 221 GLU A O 1
ATOM 1790 N N . THR A 1 222 ? 17.937 -6.106 -3.536 1.00 73.25 222 THR A N 1
ATOM 1791 C CA . THR A 1 222 ? 18.196 -4.984 -2.617 1.00 73.25 222 THR A CA 1
ATOM 1792 C C . THR A 1 222 ? 16.935 -4.417 -1.961 1.00 73.25 222 THR A C 1
ATOM 1794 O O . THR A 1 222 ? 17.031 -3.682 -0.968 1.00 73.25 222 THR A O 1
ATOM 1797 N N . LEU A 1 223 ? 15.744 -4.751 -2.469 1.00 76.94 223 LEU A N 1
ATOM 1798 C CA . LEU A 1 223 ? 14.476 -4.441 -1.817 1.00 76.94 223 LEU A CA 1
ATOM 1799 C C . LEU A 1 223 ? 14.295 -5.367 -0.613 1.00 76.94 223 LEU A C 1
ATOM 1801 O O . LEU A 1 223 ? 13.725 -6.452 -0.696 1.00 76.94 223 LEU A O 1
ATOM 1805 N N . ARG A 1 224 ? 14.793 -4.927 0.540 1.00 78.31 224 ARG A N 1
ATOM 1806 C CA . ARG A 1 224 ? 14.501 -5.543 1.834 1.00 78.31 224 ARG A CA 1
ATOM 1807 C C . ARG A 1 224 ? 13.721 -4.551 2.687 1.00 78.31 224 ARG A C 1
ATOM 1809 O O . ARG A 1 224 ? 14.148 -3.393 2.766 1.00 78.31 224 ARG A O 1
ATOM 1816 N N . PRO A 1 225 ? 12.603 -4.966 3.303 1.00 83.19 225 PRO A N 1
ATOM 1817 C CA . PRO A 1 225 ? 11.942 -4.124 4.283 1.00 83.19 225 PRO A CA 1
ATOM 1818 C C . PRO A 1 225 ? 12.883 -3.876 5.473 1.00 83.19 225 PRO A C 1
ATOM 1820 O O . PRO A 1 225 ? 13.689 -4.752 5.803 1.00 83.19 225 PRO A O 1
ATOM 1823 N N . PRO A 1 226 ? 12.799 -2.702 6.122 1.00 88.12 226 PRO A N 1
ATOM 1824 C CA . PRO A 1 226 ? 13.472 -2.475 7.390 1.00 88.12 226 PRO A CA 1
ATOM 1825 C C . PRO A 1 226 ? 12.974 -3.448 8.461 1.00 88.12 226 PRO A C 1
ATOM 1827 O O . PRO A 1 226 ? 11.933 -4.101 8.315 1.00 88.12 226 PRO A O 1
ATOM 1830 N N . ASP A 1 227 ? 13.709 -3.536 9.564 1.00 88.06 227 ASP A N 1
ATOM 1831 C CA . ASP A 1 227 ? 13.219 -4.279 10.713 1.00 88.06 227 ASP A CA 1
ATOM 1832 C C . ASP A 1 227 ? 11.974 -3.615 11.328 1.00 88.06 227 ASP A C 1
ATOM 1834 O O . ASP A 1 227 ? 11.643 -2.447 11.101 1.00 88.06 227 ASP A O 1
ATOM 1838 N N . MET A 1 228 ? 11.266 -4.409 12.123 1.00 86.81 228 MET A N 1
ATOM 1839 C CA . MET A 1 228 ? 10.043 -4.014 12.811 1.00 86.81 228 MET A CA 1
ATOM 1840 C C . MET A 1 228 ? 10.229 -2.773 13.693 1.00 86.81 228 MET A C 1
ATOM 1842 O O . MET A 1 228 ? 9.337 -1.927 13.734 1.00 86.81 228 MET A O 1
ATOM 1846 N N . ARG A 1 229 ? 11.365 -2.651 14.397 1.00 90.06 229 ARG A N 1
ATOM 1847 C CA . ARG A 1 229 ? 11.623 -1.510 15.282 1.00 90.06 229 ARG A CA 1
ATOM 1848 C C . ARG A 1 229 ? 11.698 -0.238 14.449 1.00 90.06 229 ARG A C 1
ATOM 1850 O O . ARG A 1 229 ? 11.036 0.734 14.793 1.00 90.06 229 ARG A O 1
ATOM 1857 N N . THR A 1 230 ? 12.419 -0.267 13.333 1.00 92.50 230 THR A N 1
ATOM 1858 C CA . THR A 1 230 ? 12.507 0.862 12.404 1.00 92.50 230 THR A CA 1
ATOM 1859 C C . THR A 1 230 ? 11.135 1.282 11.882 1.00 92.50 230 THR A C 1
ATOM 1861 O O . THR A 1 230 ? 10.798 2.465 11.942 1.00 92.50 230 THR A O 1
ATOM 1864 N N . ILE A 1 231 ? 10.315 0.332 11.418 1.00 90.31 231 ILE A N 1
ATOM 1865 C CA . ILE A 1 231 ? 8.968 0.622 10.895 1.00 90.31 231 ILE A CA 1
ATOM 1866 C C . ILE A 1 231 ? 8.083 1.234 11.990 1.00 90.31 231 ILE A C 1
ATOM 1868 O O . ILE A 1 231 ? 7.447 2.267 11.772 1.00 90.31 231 ILE A O 1
ATOM 1872 N N . LYS A 1 232 ? 8.072 0.631 13.184 1.00 90.38 232 LYS A N 1
ATOM 1873 C CA . LYS A 1 232 ? 7.275 1.084 14.330 1.00 90.38 232 LYS A CA 1
ATOM 1874 C C . LYS A 1 232 ? 7.683 2.479 14.788 1.00 90.38 232 LYS A C 1
ATOM 1876 O O . LYS A 1 232 ? 6.823 3.346 14.916 1.00 90.38 232 LYS A O 1
ATOM 1881 N N . THR A 1 233 ? 8.980 2.721 14.974 1.00 93.75 233 THR A N 1
ATOM 1882 C CA . THR A 1 233 ? 9.508 4.039 15.349 1.00 93.75 233 THR A CA 1
ATOM 1883 C C . THR A 1 233 ? 9.150 5.093 14.304 1.00 93.75 233 THR A C 1
ATOM 1885 O O . THR A 1 233 ? 8.669 6.166 14.665 1.00 93.75 233 THR A O 1
ATOM 1888 N N . ALA A 1 234 ? 9.311 4.784 13.013 1.00 94.06 234 ALA A N 1
ATOM 1889 C CA . ALA A 1 234 ? 8.971 5.710 11.938 1.00 94.06 234 ALA A CA 1
ATOM 1890 C C . ALA A 1 234 ? 7.475 6.062 11.923 1.00 94.06 234 ALA A C 1
ATOM 1892 O O . ALA A 1 234 ? 7.119 7.239 11.864 1.00 94.06 234 ALA A O 1
ATOM 1893 N N . LEU A 1 235 ? 6.592 5.063 12.009 1.00 92.62 235 LEU A N 1
ATOM 1894 C CA . LEU A 1 235 ? 5.142 5.269 11.992 1.00 92.62 235 LEU A CA 1
ATOM 1895 C C . LEU A 1 235 ? 4.631 5.970 13.258 1.00 92.62 235 LEU A C 1
ATOM 1897 O O . LEU A 1 235 ? 3.736 6.804 13.163 1.00 92.62 235 LEU A O 1
ATOM 1901 N N . LEU A 1 236 ? 5.202 5.697 14.433 1.00 93.44 236 LEU A N 1
ATOM 1902 C CA . LEU A 1 236 ? 4.857 6.434 15.654 1.00 93.44 236 LEU A CA 1
ATOM 1903 C C . LEU A 1 236 ? 5.264 7.907 15.551 1.00 93.44 236 LEU A C 1
ATOM 1905 O O . LEU A 1 236 ? 4.455 8.786 15.846 1.00 93.44 236 LEU A O 1
ATOM 1909 N N . ALA A 1 237 ? 6.484 8.181 15.084 1.00 94.44 237 ALA A N 1
ATOM 1910 C CA . ALA A 1 237 ? 7.007 9.540 14.958 1.00 94.44 237 ALA A CA 1
ATOM 1911 C C . ALA A 1 237 ? 6.267 10.377 13.903 1.00 94.44 237 ALA A C 1
ATOM 1913 O O . ALA A 1 237 ? 6.153 11.592 14.038 1.00 94.44 237 ALA A O 1
ATOM 1914 N N . THR A 1 238 ? 5.736 9.730 12.866 1.00 94.31 238 THR A N 1
ATOM 1915 C CA . THR A 1 238 ? 4.969 10.377 11.788 1.00 94.31 238 THR A CA 1
ATOM 1916 C C . THR A 1 238 ? 3.458 10.343 12.010 1.00 94.31 238 THR A C 1
ATOM 1918 O O . THR A 1 238 ? 2.705 10.726 11.118 1.00 94.31 238 THR A O 1
ATOM 1921 N N . GLN A 1 239 ? 2.990 9.878 13.175 1.00 94.12 239 GLN A N 1
ATOM 1922 C CA . GLN A 1 239 ? 1.561 9.698 13.468 1.00 94.12 239 GLN A CA 1
ATOM 1923 C C . GLN A 1 239 ? 0.833 8.865 12.394 1.00 94.12 239 GLN A C 1
ATOM 1925 O O . GLN A 1 239 ? -0.303 9.139 12.019 1.00 94.12 239 GLN A O 1
ATOM 1930 N N . GLY A 1 240 ? 1.516 7.851 11.863 1.00 90.94 240 GLY A N 1
ATOM 1931 C CA . GLY A 1 240 ? 1.007 6.962 10.827 1.00 90.94 240 GLY A CA 1
ATOM 1932 C C . GLY A 1 240 ? 1.055 7.528 9.406 1.00 90.94 240 GLY A C 1
ATOM 1933 O O . GLY A 1 240 ? 0.616 6.828 8.494 1.00 90.94 240 GLY A O 1
ATOM 1934 N N . ALA A 1 241 ? 1.570 8.743 9.186 1.00 92.56 241 ALA A N 1
ATOM 1935 C CA . ALA A 1 241 ? 1.723 9.315 7.849 1.00 92.56 241 ALA A CA 1
ATOM 1936 C C . ALA A 1 241 ? 2.787 8.575 7.032 1.00 92.56 241 ALA A C 1
ATOM 1938 O O . ALA A 1 241 ? 3.883 8.280 7.515 1.00 92.56 241 ALA A O 1
ATOM 1939 N N . LEU A 1 242 ? 2.465 8.296 5.769 1.00 89.44 242 LEU A N 1
ATOM 1940 C CA . LEU A 1 242 ? 3.374 7.625 4.852 1.00 89.44 242 LEU A CA 1
ATOM 1941 C C . LEU A 1 242 ? 3.323 8.293 3.488 1.00 89.44 242 LEU A C 1
ATOM 1943 O O . LEU A 1 242 ? 2.322 8.217 2.793 1.00 89.44 242 LEU A O 1
ATOM 1947 N N . GLU A 1 243 ? 4.412 8.925 3.085 1.00 83.94 243 GLU A N 1
ATOM 1948 C CA . GLU A 1 243 ? 4.484 9.701 1.848 1.00 83.94 243 GLU A CA 1
ATOM 1949 C C . GLU A 1 243 ? 5.689 9.232 1.039 1.00 83.94 243 GLU A C 1
ATOM 1951 O O . GLU A 1 243 ? 6.704 8.818 1.612 1.00 83.94 243 GLU A O 1
ATOM 1956 N N . VAL A 1 244 ? 5.582 9.295 -0.289 1.00 75.75 244 VAL A N 1
ATOM 1957 C CA . VAL A 1 244 ? 6.746 9.131 -1.161 1.00 75.75 244 VAL A CA 1
ATOM 1958 C C . VAL A 1 244 ? 7.280 10.518 -1.484 1.00 75.75 244 VAL A C 1
ATOM 1960 O O . VAL A 1 244 ? 6.555 11.346 -2.026 1.00 75.75 244 VAL A O 1
ATOM 1963 N N . CYS A 1 245 ? 8.549 10.775 -1.176 1.00 59.81 245 CYS A N 1
ATOM 1964 C CA . CYS A 1 245 ? 9.255 11.915 -1.753 1.00 59.81 245 CYS A CA 1
ATOM 1965 C C . CYS A 1 245 ? 9.727 11.491 -3.147 1.00 59.81 245 CYS A C 1
ATOM 1967 O O . CYS A 1 245 ? 10.711 10.761 -3.240 1.00 59.81 245 CYS A O 1
ATOM 1969 N N . ILE A 1 246 ? 8.985 11.853 -4.195 1.00 51.62 246 ILE A N 1
ATOM 1970 C CA . ILE A 1 246 ? 9.379 11.617 -5.595 1.00 51.62 246 ILE A CA 1
ATOM 1971 C C . ILE A 1 246 ? 10.205 12.803 -6.081 1.00 51.62 246 ILE A C 1
ATOM 1973 O O . ILE A 1 246 ? 9.774 13.949 -5.821 1.00 51.62 246 ILE A O 1
#